Protein AF-A0AAD3N3S0-F1 (afdb_monomer)

Organism: Lates japonicus (NCBI:txid270547)

Nearest PDB structures (foldseek):
  5flf-assembly2_B  TM=9.689E-01  e=1.501E-26  Homo sapiens
  3kxx-assembly1_A  TM=9.520E-01  e=1.501E-26  Homo sapiens
  4k33-assembly1_A  TM=9.595E-01  e=2.962E-25  Homo sapiens
  6nja-assembly1_A  TM=9.883E-01  e=1.831E-21  Homo sapiens
  2x2l-assembly1_A-2  TM=9.883E-01  e=2.676E-21  Homo sapiens

Foldseek 3Di:
DD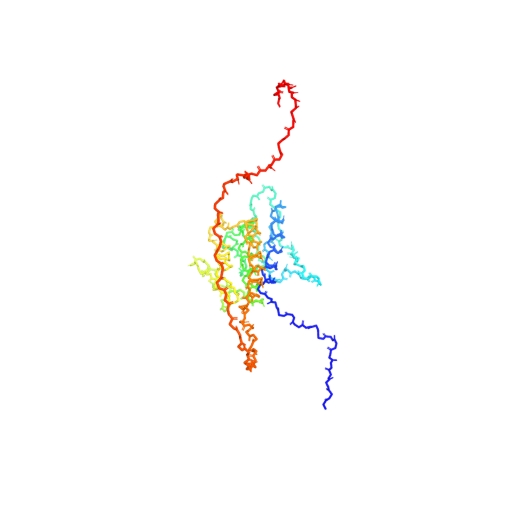DPPDPPPPDPPDDDPLLLLVLLLLVLVVLLVCVVQQKFQQDDAPVQWDQDPVRHTDGHDSVVMDHQPPHQWDADDDDDDHPLLLFALCCVPVVITHSLRVLLSSLVRSVCSLQVNDDHPPPDDSVCVNVCVVVVDDDDDRPNDDPLSNVLSVLSRDNDSVSRDGSVVVSVSSVVVSVVVVVVVVVVPPDPPDPPDDDDDDDDDDDDDDDDDDDDDDDDDDDDDDDDDDDDDDDDDDDDDD

Sequence (242 aa):
MEYCYNPDQVPVENMSIKDLVSCAYQVARGMEYLASKKCIHRDLAARNVLVTEDNVMKIADFGLARDIHHIDYYKKTTNGRLPVKWMAPEALFDRIYTHQSDVWSFGVLLWEIFTLGGSPYPGVPVEELFKLLKEGHRMDKPSTCTHELYMMMRDCWHAVPSQRPTFKQLVEDLDRCLAMTSNQEYLELSVPLDQYSPNYPDTRSSTCSSGEDSVFSHDAGAEEPCLPKFPPHSNGAAIKKR

Secondary structure (DSSP, 8-state):
------TT--------HHHHHHHHHHHHHHHHHHHHTTEE-S--SGGGEEE-TT--EEE--GGG-EE-TTSSSEE--S-----GGG--HHHHHS-EE-HHHHHHHHHHHHHHHHTTSPPSSTT--HHHHHHHHHTT--PPPPTT--HHHHHHHHHHT-SSGGGSPPHHHHHHHHHHHHHHHHHHHHHTT----------PPP----------------------------------------

Solvent-accessible surface area (backbone atoms only — not comparable to full-atom values): 15525 Å² total; per-residue (Å²): 134,83,81,79,81,63,90,82,64,71,75,83,75,78,80,48,70,65,52,49,49,48,50,50,33,45,46,29,48,53,50,30,51,35,47,75,68,36,38,33,50,81,59,57,39,66,94,30,46,45,71,47,97,86,72,46,63,39,85,47,71,64,88,66,38,44,80,36,89,89,41,92,55,47,75,68,88,74,87,70,92,72,68,66,91,37,53,25,68,56,40,70,77,71,28,42,40,35,64,48,34,42,34,21,7,46,23,46,29,48,52,21,56,47,48,76,69,45,70,77,63,73,96,59,53,77,83,53,46,62,57,40,51,74,75,64,57,74,82,77,78,43,88,79,45,53,70,68,63,44,49,53,31,51,37,24,58,39,88,55,52,88,71,23,61,51,45,62,55,49,30,58,51,38,52,52,52,53,56,51,56,59,49,52,66,63,56,72,68,69,64,79,80,71,80,84,71,83,83,75,83,88,80,84,88,85,88,84,87,87,80,90,84,88,81,89,80,90,83,87,79,91,86,86,81,90,79,91,78,84,86,87,87,85,87,85,80,89,87,81,90,130

Structure (mmCIF, N/CA/C/O backbone):
data_AF-A0AAD3N3S0-F1
#
_entry.id   AF-A0AAD3N3S0-F1
#
loop_
_atom_site.group_PDB
_atom_site.id
_atom_site.type_symbol
_atom_site.label_atom_id
_atom_site.label_alt_id
_atom_site.label_comp_id
_atom_site.label_asym_id
_atom_site.label_entity_id
_atom_site.label_seq_id
_atom_site.pdbx_PDB_ins_code
_atom_site.Cartn_x
_atom_site.Cartn_y
_atom_site.Cartn_z
_atom_site.occupancy
_atom_site.B_iso_or_equiv
_atom_site.auth_seq_id
_atom_site.auth_comp_id
_atom_site.auth_asym_id
_atom_site.auth_atom_id
_atom_site.pdbx_PDB_model_num
ATOM 1 N N . MET A 1 1 ? -47.056 18.528 7.680 1.00 46.12 1 MET A N 1
ATOM 2 C CA . MET A 1 1 ? -45.797 18.002 7.116 1.00 46.12 1 MET A CA 1
ATOM 3 C C . MET A 1 1 ? -45.541 16.686 7.811 1.00 46.12 1 MET A C 1
ATOM 5 O O . MET A 1 1 ? -45.212 16.692 8.988 1.00 46.12 1 MET A O 1
ATOM 9 N N . GLU A 1 2 ? -45.843 15.582 7.134 1.00 39.84 2 GLU A N 1
ATOM 10 C CA . GLU A 1 2 ? -45.596 14.233 7.642 1.00 39.84 2 GLU A CA 1
ATOM 11 C C . GLU A 1 2 ? -44.099 13.933 7.552 1.00 39.84 2 GLU A C 1
ATOM 13 O O . GLU A 1 2 ? -43.491 14.070 6.490 1.00 39.84 2 GLU A O 1
ATOM 18 N N . TYR A 1 3 ? -43.501 13.548 8.678 1.00 44.16 3 TYR A N 1
ATOM 19 C CA . TYR A 1 3 ? -42.151 13.005 8.716 1.00 44.16 3 TYR A CA 1
ATOM 20 C C . TYR A 1 3 ? -42.201 11.584 8.149 1.00 44.16 3 TYR A C 1
ATOM 22 O O . TYR A 1 3 ? -42.622 10.654 8.832 1.00 44.16 3 TYR A O 1
ATOM 30 N N . CYS A 1 4 ? -41.800 11.407 6.891 1.00 48.78 4 CYS A N 1
ATOM 31 C CA . CYS A 1 4 ? -41.560 10.077 6.342 1.00 48.78 4 CYS A CA 1
ATOM 32 C C . CYS A 1 4 ? -40.272 9.526 6.969 1.00 48.78 4 CYS A C 1
ATOM 34 O O . CYS A 1 4 ? -39.172 9.859 6.534 1.00 48.78 4 CYS A O 1
ATOM 36 N N . TYR A 1 5 ? -40.413 8.719 8.022 1.00 54.25 5 TYR A N 1
ATOM 37 C CA . TYR A 1 5 ? -39.341 7.860 8.512 1.00 54.25 5 TYR A CA 1
ATOM 38 C C . TYR A 1 5 ? -39.097 6.783 7.455 1.00 54.25 5 TYR A C 1
ATOM 40 O O . TYR A 1 5 ? -39.985 5.979 7.176 1.00 54.25 5 TYR A O 1
ATOM 48 N N . ASN A 1 6 ? -37.930 6.829 6.819 1.00 56.81 6 ASN A N 1
ATOM 49 C CA . ASN A 1 6 ? -37.535 5.892 5.778 1.00 56.81 6 ASN A CA 1
ATOM 50 C C . ASN A 1 6 ? -36.752 4.749 6.457 1.00 56.81 6 ASN A C 1
ATOM 52 O O . ASN A 1 6 ? -35.618 4.986 6.874 1.00 56.81 6 ASN A O 1
ATOM 56 N N . PRO A 1 7 ? -37.327 3.543 6.628 1.00 55.28 7 PRO A N 1
ATOM 57 C CA . PRO A 1 7 ? -36.693 2.451 7.378 1.00 55.28 7 PRO A CA 1
ATOM 58 C C . PRO A 1 7 ? -35.463 1.849 6.675 1.00 55.28 7 PRO A C 1
ATOM 60 O O . PRO A 1 7 ? -34.722 1.099 7.301 1.00 55.28 7 PRO A O 1
ATOM 63 N N . ASP A 1 8 ? -35.221 2.212 5.411 1.00 55.62 8 ASP A N 1
ATOM 64 C CA . ASP A 1 8 ? -34.091 1.736 4.601 1.00 55.62 8 ASP A CA 1
ATOM 65 C C . ASP A 1 8 ? -32.864 2.666 4.637 1.00 55.62 8 ASP A C 1
ATOM 67 O O . ASP A 1 8 ? -31.859 2.406 3.972 1.00 55.62 8 ASP A O 1
ATOM 71 N N . GLN A 1 9 ? -32.909 3.770 5.393 1.00 45.94 9 GLN A N 1
ATOM 72 C CA . GLN A 1 9 ? -31.705 4.559 5.646 1.00 45.94 9 GLN A CA 1
ATOM 73 C C . GLN A 1 9 ? -30.887 3.879 6.739 1.00 45.94 9 GLN A C 1
ATOM 75 O O . GLN A 1 9 ? -31.021 4.193 7.921 1.00 45.94 9 GLN A O 1
ATOM 80 N N . VAL A 1 10 ? -30.014 2.956 6.325 1.00 56.41 10 VAL A N 1
ATOM 81 C CA . VAL A 1 10 ? -28.866 2.558 7.146 1.00 56.41 10 VAL A CA 1
ATOM 82 C C . VAL A 1 10 ? -28.170 3.859 7.558 1.00 56.41 10 VAL A C 1
ATOM 84 O O . VAL A 1 10 ? -27.840 4.657 6.669 1.00 56.41 10 VAL A O 1
ATOM 87 N N . PRO A 1 11 ? -28.015 4.145 8.863 1.00 51.00 11 PRO A N 1
ATOM 88 C CA . PRO A 1 11 ? -27.292 5.325 9.301 1.00 51.00 11 PRO A CA 1
ATOM 89 C C . PRO A 1 11 ? -25.942 5.330 8.594 1.00 51.00 11 PRO A C 1
ATOM 91 O O . PRO A 1 11 ? -25.250 4.314 8.586 1.00 51.00 11 PRO A O 1
ATOM 94 N N . VAL A 1 12 ? -25.581 6.444 7.958 1.00 55.12 12 VAL A N 1
ATOM 95 C CA . VAL A 1 12 ? -24.219 6.608 7.451 1.00 55.12 12 VAL A CA 1
ATOM 96 C C . VAL A 1 12 ? -23.331 6.653 8.689 1.00 55.12 12 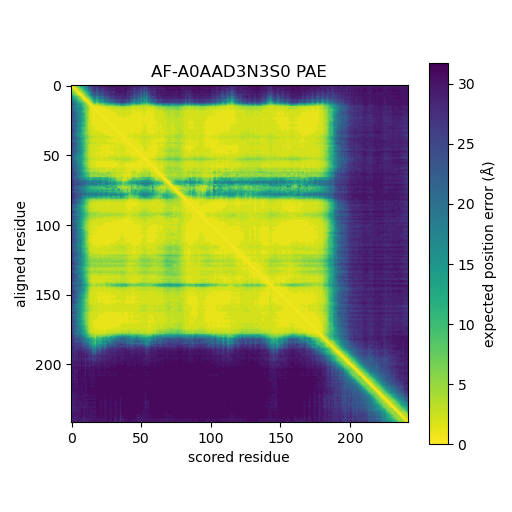VAL A C 1
ATOM 98 O O . VAL A 1 12 ? -23.228 7.687 9.347 1.00 55.12 12 VAL A O 1
ATOM 101 N N . GLU A 1 13 ? -22.790 5.500 9.073 1.00 63.66 13 GLU A N 1
ATOM 102 C CA . GLU A 1 13 ? -21.856 5.397 10.181 1.00 63.66 13 GLU A CA 1
ATOM 103 C C . GLU A 1 13 ? -20.616 6.205 9.805 1.00 63.66 13 GLU A C 1
ATOM 105 O O . GLU A 1 13 ? -19.907 5.910 8.840 1.00 63.66 13 GLU A O 1
ATOM 110 N N . ASN A 1 14 ? -20.384 7.292 10.537 1.00 81.88 14 ASN A N 1
ATOM 111 C CA . ASN A 1 14 ? -19.166 8.066 10.381 1.00 81.88 14 ASN A CA 1
ATOM 112 C C . ASN A 1 14 ? -17.998 7.206 10.874 1.00 81.88 14 ASN A C 1
ATOM 114 O O . ASN A 1 14 ? -17.919 6.915 12.066 1.00 81.88 14 ASN A O 1
ATOM 118 N N . MET A 1 15 ? -17.088 6.823 9.974 1.00 86.75 15 MET A N 1
ATOM 119 C CA . MET A 1 15 ? -15.895 6.065 10.356 1.00 86.75 15 MET A CA 1
ATOM 120 C C . MET A 1 15 ? -14.980 6.901 11.252 1.00 86.75 15 MET A C 1
ATOM 122 O O . MET A 1 15 ? -14.533 7.988 10.873 1.00 86.75 15 MET A O 1
ATOM 126 N N . SER A 1 16 ? -14.665 6.368 12.429 1.00 92.44 16 SER A N 1
ATOM 127 C CA . SER A 1 16 ? -13.665 6.944 13.321 1.00 92.44 16 SER A CA 1
ATOM 128 C C . SER A 1 16 ? -12.247 6.639 12.823 1.00 92.44 16 SER A C 1
ATOM 130 O O . SER A 1 16 ? -12.019 5.727 12.027 1.00 92.44 16 SER A O 1
ATOM 132 N N . ILE A 1 17 ? -11.244 7.360 13.336 1.00 91.62 17 ILE A N 1
ATOM 133 C CA . ILE A 1 17 ? -9.833 7.036 13.055 1.00 91.62 17 ILE A CA 1
ATOM 134 C C . ILE A 1 17 ? -9.508 5.597 13.488 1.00 91.62 17 ILE A C 1
ATOM 136 O O . ILE A 1 17 ? -8.774 4.903 12.789 1.00 91.62 17 ILE A O 1
ATOM 140 N N . LYS A 1 18 ? -10.086 5.130 14.601 1.00 93.31 18 LYS A N 1
ATOM 141 C CA . LYS A 1 18 ? -9.922 3.760 15.105 1.00 93.31 18 LYS A CA 1
ATOM 142 C C . LYS A 1 18 ? -10.402 2.727 14.083 1.00 93.31 18 LYS A C 1
ATOM 144 O O . LYS A 1 18 ? -9.701 1.745 13.846 1.00 93.31 18 LYS A O 1
ATOM 149 N N . ASP A 1 19 ? -11.533 2.986 13.427 1.00 95.00 19 ASP A N 1
ATOM 150 C CA . ASP A 1 19 ? -12.078 2.107 12.386 1.00 95.00 19 ASP A CA 1
ATOM 151 C C . ASP A 1 19 ? -11.157 2.065 11.165 1.00 95.00 19 ASP A C 1
ATOM 153 O O . ASP A 1 19 ? -10.857 0.987 10.656 1.00 95.00 19 ASP A O 1
ATOM 157 N N . LEU A 1 20 ? -10.613 3.214 10.748 1.00 96.19 20 LEU A N 1
ATOM 158 C CA . LEU A 1 20 ? -9.653 3.291 9.640 1.00 96.19 20 LEU A CA 1
ATOM 159 C C . LEU A 1 20 ? -8.363 2.511 9.931 1.00 96.19 20 LEU A C 1
ATOM 161 O O . LEU A 1 20 ? -7.889 1.754 9.078 1.00 96.19 20 LEU A O 1
ATOM 165 N N . VAL A 1 21 ? -7.806 2.650 11.140 1.00 96.94 21 VAL A N 1
ATOM 166 C CA . VAL A 1 21 ? -6.630 1.870 11.563 1.00 96.94 21 VAL A CA 1
ATOM 167 C C . VAL A 1 21 ? -6.981 0.380 11.640 1.00 96.94 21 VAL A C 1
ATOM 169 O O . VAL A 1 21 ? -6.184 -0.450 11.206 1.00 96.94 21 VAL A O 1
ATOM 172 N N . SER A 1 22 ? -8.181 0.022 12.111 1.00 97.56 22 SER A N 1
ATOM 173 C CA . SER A 1 22 ? -8.651 -1.370 12.156 1.00 97.56 22 SER A CA 1
ATOM 174 C C . SER A 1 22 ? -8.753 -1.973 10.753 1.00 97.56 22 SER A C 1
ATOM 176 O O . SER A 1 22 ? -8.261 -3.080 10.521 1.00 97.56 22 SER A O 1
ATOM 178 N N . CYS A 1 23 ? -9.297 -1.228 9.786 1.00 98.25 23 CYS A N 1
ATOM 179 C CA . CYS A 1 23 ? -9.340 -1.639 8.382 1.00 98.25 23 CYS A CA 1
ATOM 180 C C . CYS A 1 23 ? -7.928 -1.926 7.850 1.00 98.25 23 CYS A C 1
ATOM 182 O O . CYS A 1 23 ? -7.663 -3.000 7.303 1.00 98.25 23 CYS A O 1
ATOM 184 N N . ALA A 1 24 ? -7.001 -0.985 8.058 1.00 98.38 24 ALA A N 1
ATOM 185 C CA . ALA A 1 24 ? -5.608 -1.118 7.645 1.00 98.38 24 ALA A CA 1
ATOM 186 C C . ALA A 1 24 ? -4.924 -2.339 8.282 1.00 98.38 24 ALA A C 1
ATOM 188 O O . ALA A 1 24 ? -4.267 -3.112 7.584 1.00 98.38 24 ALA A O 1
ATOM 189 N N . TYR A 1 25 ? -5.115 -2.542 9.588 1.00 98.69 25 TYR A N 1
ATOM 190 C CA . TYR A 1 25 ? -4.569 -3.673 10.339 1.00 98.69 25 TYR A CA 1
ATOM 191 C C . TYR A 1 25 ? -5.069 -5.019 9.803 1.00 98.69 25 TYR A C 1
ATOM 193 O O . TYR A 1 25 ? -4.274 -5.931 9.561 1.00 98.69 25 TYR A O 1
ATOM 201 N N . GLN A 1 26 ? -6.376 -5.145 9.557 1.00 98.81 26 GLN A N 1
ATOM 202 C CA . GLN A 1 26 ? -6.960 -6.371 9.010 1.00 98.81 26 GLN A CA 1
ATOM 203 C C . GLN A 1 26 ? -6.381 -6.707 7.628 1.00 98.81 26 GLN A C 1
ATOM 205 O O . GLN A 1 26 ? -6.012 -7.858 7.375 1.00 98.81 26 GLN A O 1
ATOM 210 N N . VAL A 1 27 ? -6.234 -5.707 6.750 1.00 98.88 27 VAL A N 1
ATOM 211 C CA . VAL A 1 27 ? -5.611 -5.914 5.434 1.00 98.88 27 VAL A CA 1
ATOM 212 C C . VAL A 1 27 ? -4.125 -6.258 5.569 1.00 98.88 27 VAL A C 1
ATOM 214 O O . VAL A 1 27 ? -3.658 -7.172 4.888 1.00 98.88 27 VAL A O 1
ATOM 217 N N . ALA A 1 28 ? -3.387 -5.606 6.473 1.00 98.88 28 ALA A N 1
ATOM 218 C CA . ALA A 1 28 ? -1.981 -5.922 6.730 1.00 98.88 28 ALA A CA 1
ATOM 219 C C . ALA A 1 28 ? -1.798 -7.387 7.151 1.00 98.88 28 ALA A C 1
ATOM 221 O O . ALA A 1 28 ? -0.933 -8.073 6.606 1.00 98.88 28 ALA A O 1
ATOM 222 N N . ARG A 1 29 ? -2.664 -7.904 8.034 1.00 98.88 29 ARG A N 1
ATOM 223 C CA . ARG A 1 29 ? -2.664 -9.322 8.434 1.00 98.88 29 ARG A CA 1
ATOM 224 C C . ARG A 1 29 ? -2.957 -10.261 7.270 1.00 98.88 29 ARG A C 1
ATOM 226 O O . ARG A 1 29 ? -2.314 -11.301 7.132 1.00 98.88 29 ARG A O 1
ATOM 233 N N . GLY A 1 30 ? -3.912 -9.900 6.415 1.00 98.81 30 GLY A N 1
ATOM 234 C CA . GLY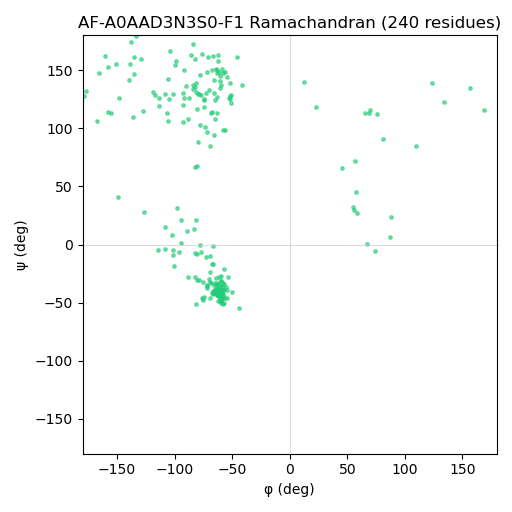 A 1 30 ? -4.195 -10.660 5.199 1.00 98.81 30 GLY A CA 1
ATOM 235 C C . GLY A 1 30 ? -2.985 -10.712 4.259 1.00 98.81 30 GLY A C 1
ATOM 236 O O . GLY A 1 30 ? -2.633 -11.780 3.759 1.00 98.81 30 GLY A O 1
ATOM 237 N N . MET A 1 31 ? -2.295 -9.587 4.070 1.00 98.81 31 MET A N 1
ATOM 238 C CA . MET A 1 31 ? -1.101 -9.513 3.227 1.00 98.81 31 MET A CA 1
ATOM 239 C C . MET A 1 31 ? 0.123 -10.202 3.845 1.00 98.81 31 MET A C 1
ATOM 241 O O . MET A 1 31 ? 0.889 -10.835 3.118 1.00 98.81 31 MET A O 1
ATOM 245 N N . GLU A 1 32 ? 0.290 -10.160 5.171 1.00 98.81 32 GLU A N 1
ATOM 246 C CA . GLU A 1 32 ? 1.287 -10.962 5.891 1.00 98.81 32 GLU A CA 1
ATOM 247 C C . GLU A 1 32 ? 1.064 -12.455 5.627 1.00 98.81 32 GLU A C 1
ATOM 249 O O . GLU A 1 32 ? 2.001 -13.183 5.278 1.00 98.81 32 GLU A O 1
ATOM 254 N N . TYR A 1 33 ? -0.190 -12.905 5.716 1.00 98.69 33 TYR A N 1
ATOM 255 C CA . TYR A 1 33 ? -0.548 -14.280 5.397 1.00 98.69 33 TYR A CA 1
ATOM 256 C C . TYR A 1 33 ? -0.211 -14.628 3.942 1.00 98.69 33 TYR A C 1
ATOM 258 O O . TYR A 1 33 ? 0.456 -15.638 3.706 1.00 98.69 33 TYR A O 1
ATOM 266 N N . LEU A 1 34 ? -0.593 -13.795 2.968 1.00 98.06 34 LEU A N 1
ATOM 267 C CA . LEU A 1 34 ? -0.262 -14.027 1.555 1.00 98.06 34 LEU A CA 1
ATOM 268 C C . LEU A 1 34 ? 1.253 -14.095 1.317 1.00 98.06 34 LEU A C 1
ATOM 270 O O . LEU A 1 34 ? 1.726 -15.002 0.628 1.00 98.06 34 LEU A O 1
ATOM 274 N N . ALA A 1 35 ? 2.026 -13.211 1.952 1.00 97.25 35 ALA A N 1
ATOM 275 C CA . ALA A 1 35 ? 3.483 -13.239 1.883 1.00 97.25 35 ALA A CA 1
ATOM 276 C C . ALA A 1 35 ? 4.061 -14.538 2.478 1.00 97.25 35 ALA A C 1
ATOM 278 O O . ALA A 1 35 ? 4.949 -15.155 1.884 1.00 97.25 35 ALA A O 1
ATOM 279 N N . SER A 1 36 ? 3.509 -15.026 3.597 1.00 97.06 36 SER A N 1
ATOM 280 C CA . SER A 1 36 ? 3.893 -16.321 4.187 1.00 97.06 36 SER A CA 1
ATOM 281 C C . SER A 1 36 ? 3.617 -17.509 3.252 1.00 97.06 36 SER A C 1
ATOM 283 O O . SER A 1 36 ? 4.325 -18.516 3.290 1.00 97.06 36 SER A O 1
ATOM 285 N N . LYS A 1 37 ? 2.620 -17.371 2.368 1.00 96.94 37 LYS A N 1
ATOM 286 C CA . LYS A 1 37 ? 2.267 -18.333 1.317 1.00 96.94 37 LYS A CA 1
ATOM 287 C C . LYS A 1 37 ? 3.002 -18.095 0.000 1.00 96.94 37 LYS A C 1
ATOM 289 O O . LYS A 1 37 ? 2.630 -18.699 -0.996 1.00 96.94 37 LYS A O 1
ATOM 294 N N . LYS A 1 38 ? 4.029 -17.235 -0.016 1.00 94.62 38 LYS A N 1
ATOM 295 C CA . LYS A 1 38 ? 4.810 -16.901 -1.221 1.00 94.62 38 LYS A CA 1
ATOM 296 C C . LYS A 1 38 ? 3.929 -16.409 -2.378 1.00 94.62 38 LYS A C 1
ATOM 298 O O . LYS A 1 38 ? 4.258 -16.597 -3.544 1.00 94.62 38 LYS A O 1
ATOM 303 N N . CYS A 1 39 ? 2.827 -15.737 -2.043 1.00 96.06 39 CYS A N 1
ATOM 304 C CA . CYS A 1 39 ? 1.909 -15.128 -2.994 1.00 96.06 39 CYS A CA 1
ATOM 305 C C . CYS A 1 39 ? 2.156 -13.615 -3.069 1.00 96.06 39 CYS A C 1
ATOM 307 O O . CYS A 1 39 ? 2.181 -12.932 -2.045 1.00 96.06 39 CYS A O 1
ATOM 309 N N . ILE A 1 40 ? 2.318 -13.092 -4.285 1.00 96.81 40 ILE A N 1
ATOM 310 C CA . ILE A 1 40 ? 2.359 -11.654 -4.582 1.00 96.81 40 ILE A CA 1
ATOM 311 C C . ILE A 1 40 ? 1.027 -11.268 -5.224 1.00 96.81 40 ILE A C 1
ATOM 313 O O . ILE A 1 40 ? 0.655 -11.851 -6.244 1.00 96.81 40 ILE A O 1
ATOM 317 N N . HIS A 1 41 ? 0.324 -10.284 -4.670 1.00 97.50 41 HIS A N 1
ATOM 318 C CA . HIS A 1 41 ? -1.002 -9.865 -5.128 1.00 97.50 41 HIS A CA 1
ATOM 319 C C . HIS A 1 41 ? -0.952 -9.026 -6.409 1.00 97.50 41 HIS A C 1
ATOM 321 O O . HIS A 1 41 ? -1.713 -9.282 -7.343 1.00 97.50 41 HIS A O 1
ATOM 327 N N . ARG A 1 42 ? -0.047 -8.038 -6.477 1.00 96.06 42 ARG A N 1
ATOM 328 C CA . ARG A 1 42 ? 0.208 -7.156 -7.639 1.00 96.06 42 ARG A CA 1
ATOM 329 C C . ARG A 1 42 ? -0.914 -6.180 -8.020 1.00 96.06 42 ARG A C 1
ATOM 331 O O . ARG A 1 42 ? -0.745 -5.436 -8.986 1.00 96.06 42 ARG A O 1
ATOM 338 N N . ASP A 1 43 ? -2.024 -6.181 -7.291 1.00 96.44 43 ASP A N 1
ATOM 339 C CA . ASP A 1 43 ? -3.177 -5.294 -7.516 1.00 96.44 43 ASP A CA 1
ATOM 340 C C . ASP A 1 43 ? -3.902 -4.980 -6.201 1.00 96.44 43 ASP A C 1
ATOM 342 O O . ASP A 1 43 ? -5.127 -5.003 -6.114 1.00 96.44 43 ASP A O 1
ATOM 346 N N . LEU A 1 44 ? -3.130 -4.747 -5.140 1.00 98.50 44 LEU A N 1
ATOM 347 C CA . LEU A 1 44 ? -3.687 -4.343 -3.858 1.00 98.50 44 LEU A CA 1
ATOM 348 C C . LEU A 1 44 ? -4.120 -2.871 -3.933 1.00 98.50 44 LEU A C 1
ATOM 350 O O . LEU A 1 44 ? -3.293 -1.989 -4.169 1.00 98.50 44 LEU A O 1
ATOM 354 N N . ALA A 1 45 ? -5.414 -2.629 -3.752 1.00 98.44 45 ALA A N 1
ATOM 355 C CA . ALA A 1 45 ? -6.057 -1.318 -3.814 1.00 98.44 45 ALA A CA 1
ATOM 356 C C . ALA A 1 45 ? -7.410 -1.373 -3.096 1.00 98.44 45 ALA A C 1
ATOM 358 O O . ALA A 1 45 ? -7.966 -2.463 -2.942 1.00 98.44 45 ALA A O 1
ATOM 359 N N . ALA A 1 46 ? -7.983 -0.223 -2.729 1.00 98.44 46 ALA A N 1
ATOM 360 C CA . ALA A 1 46 ? -9.255 -0.185 -1.997 1.00 98.44 46 ALA A CA 1
ATOM 361 C C . ALA A 1 46 ? -10.395 -0.900 -2.748 1.00 98.44 46 ALA A C 1
ATOM 363 O O . ALA A 1 46 ? -11.139 -1.670 -2.154 1.00 98.44 46 ALA A O 1
ATOM 364 N N . ARG A 1 47 ? -10.462 -0.749 -4.080 1.00 98.12 47 ARG A N 1
ATOM 365 C CA . ARG A 1 47 ? -11.430 -1.456 -4.952 1.00 98.12 47 ARG A CA 1
ATOM 366 C C . ARG A 1 47 ? -11.374 -2.992 -4.868 1.00 98.12 47 ARG A C 1
ATOM 368 O O . ARG A 1 47 ? -12.338 -3.644 -5.252 1.00 98.12 47 ARG A O 1
ATOM 375 N N . ASN A 1 48 ? -10.251 -3.545 -4.406 1.00 98.44 48 ASN A N 1
ATOM 376 C CA . ASN A 1 48 ? -9.987 -4.982 -4.312 1.00 98.44 48 ASN A CA 1
ATOM 377 C C . ASN A 1 48 ? -9.992 -5.465 -2.848 1.00 98.44 48 ASN A C 1
ATOM 379 O O . ASN A 1 48 ? -9.540 -6.571 -2.553 1.00 98.44 48 ASN A O 1
ATOM 383 N N . VAL A 1 49 ? -10.510 -4.652 -1.923 1.00 98.56 49 VAL A N 1
ATOM 384 C CA . VAL A 1 49 ? -10.802 -5.048 -0.543 1.00 98.56 49 VAL A CA 1
ATOM 385 C C . VAL A 1 49 ? -12.314 -5.004 -0.351 1.00 98.56 49 VAL A C 1
ATOM 387 O O . VAL A 1 49 ? -12.948 -3.967 -0.517 1.00 98.56 49 VAL A O 1
ATOM 390 N N . LEU A 1 50 ? -12.898 -6.151 -0.020 1.00 98.44 50 LEU A N 1
ATOM 391 C CA . LEU A 1 50 ? -14.319 -6.289 0.276 1.00 98.44 50 LEU A CA 1
ATOM 392 C C . LEU A 1 50 ? -14.561 -6.126 1.776 1.00 98.44 50 LEU A C 1
ATOM 394 O O . LEU A 1 50 ? -13.715 -6.506 2.586 1.00 98.44 50 LEU A O 1
ATOM 398 N N . VAL A 1 51 ? -15.739 -5.624 2.133 1.00 97.88 51 VAL A N 1
ATOM 399 C CA . VAL A 1 51 ? -16.190 -5.466 3.520 1.00 97.88 51 VAL A CA 1
ATOM 400 C C . VAL A 1 51 ? -17.416 -6.350 3.726 1.00 97.88 51 VAL A C 1
ATOM 402 O O . VAL A 1 51 ? -18.332 -6.335 2.903 1.00 97.88 51 VAL A O 1
ATOM 405 N N . THR A 1 52 ? -17.414 -7.177 4.770 1.00 97.44 52 THR A N 1
ATOM 406 C CA . THR A 1 52 ? -18.588 -7.985 5.146 1.00 97.44 52 THR A CA 1
ATOM 407 C C . THR A 1 52 ? -19.568 -7.194 6.009 1.00 97.44 52 THR A C 1
ATOM 409 O O . THR A 1 52 ? -19.222 -6.129 6.503 1.00 97.44 52 THR A O 1
ATOM 412 N N . GLU A 1 53 ? -20.744 -7.766 6.277 1.00 94.62 53 GLU A N 1
ATOM 413 C CA . GLU A 1 53 ? -21.725 -7.213 7.227 1.00 94.62 53 GLU A CA 1
ATOM 414 C C . GLU A 1 53 ? -21.117 -6.956 8.620 1.00 94.62 53 GLU A C 1
ATOM 416 O O . GLU A 1 53 ? -21.338 -5.902 9.199 1.00 94.62 53 GLU A O 1
ATOM 421 N N . ASP A 1 54 ? -20.240 -7.847 9.099 1.00 94.56 54 ASP A N 1
ATOM 422 C CA . ASP A 1 54 ? -19.531 -7.679 10.381 1.00 94.56 54 ASP A CA 1
ATOM 423 C C . ASP A 1 54 ? -18.282 -6.763 10.314 1.00 94.56 54 ASP A C 1
ATOM 425 O O . ASP A 1 54 ? -17.369 -6.899 11.129 1.00 94.56 54 ASP A O 1
ATOM 429 N N . ASN A 1 55 ? -18.168 -5.881 9.312 1.00 94.25 55 ASN A N 1
ATOM 430 C CA . ASN A 1 55 ? -17.015 -4.984 9.107 1.00 94.25 55 ASN A CA 1
ATOM 431 C C . ASN A 1 55 ? -15.644 -5.696 8.995 1.00 94.25 55 ASN A C 1
ATOM 433 O O . ASN A 1 55 ? -14.594 -5.135 9.330 1.00 94.25 55 ASN A O 1
ATOM 437 N N . VAL A 1 56 ? -15.628 -6.935 8.485 1.00 98.06 56 VAL A N 1
ATOM 438 C CA . VAL A 1 56 ? -14.393 -7.697 8.239 1.00 98.06 56 VAL A CA 1
ATOM 439 C C . VAL A 1 56 ? -13.841 -7.379 6.854 1.00 98.06 56 VAL A C 1
ATOM 441 O O . VAL A 1 56 ? -14.525 -7.565 5.843 1.00 98.06 56 VAL A O 1
ATOM 444 N N . MET A 1 57 ? -12.570 -6.979 6.799 1.00 98.56 57 MET A N 1
ATOM 445 C CA . MET A 1 57 ? -11.859 -6.709 5.547 1.00 98.56 57 MET A CA 1
ATOM 446 C C . MET A 1 57 ? -11.406 -8.012 4.882 1.00 98.56 57 MET A C 1
ATOM 448 O O . MET A 1 57 ? -10.747 -8.855 5.499 1.00 98.56 57 MET A O 1
ATOM 452 N N . LYS A 1 58 ? -11.714 -8.178 3.595 1.00 98.50 58 LYS A N 1
ATOM 453 C CA . LYS A 1 58 ? -11.330 -9.347 2.794 1.00 98.50 58 LYS A CA 1
ATOM 454 C C . LYS A 1 58 ? -10.625 -8.916 1.518 1.00 98.50 58 LYS A C 1
ATOM 456 O O . LYS A 1 58 ? -11.228 -8.317 0.635 1.00 98.50 58 LYS A O 1
ATOM 461 N N . ILE A 1 59 ? -9.352 -9.274 1.407 1.00 98.69 59 ILE A N 1
ATOM 462 C CA . ILE A 1 59 ? -8.572 -9.080 0.182 1.00 98.69 59 ILE A CA 1
ATOM 463 C C . ILE A 1 59 ? -9.164 -9.965 -0.922 1.00 98.69 59 ILE A C 1
ATOM 465 O O . ILE A 1 59 ? -9.396 -11.158 -0.706 1.00 98.69 59 ILE A O 1
ATOM 469 N N . ALA A 1 60 ? -9.420 -9.377 -2.086 1.00 97.38 60 ALA A N 1
ATOM 470 C CA . ALA A 1 60 ? -10.068 -10.008 -3.226 1.00 97.38 60 ALA A CA 1
ATOM 471 C C . ALA A 1 60 ? -9.314 -9.715 -4.536 1.00 97.38 60 ALA A C 1
ATOM 473 O O . ALA A 1 60 ? -8.309 -9.021 -4.554 1.00 97.38 60 ALA A O 1
ATOM 474 N N . ASP A 1 61 ? -9.822 -10.267 -5.640 1.00 93.88 61 ASP A N 1
ATOM 475 C CA . ASP A 1 61 ? -9.258 -10.142 -6.993 1.00 93.88 61 ASP A CA 1
ATOM 476 C C . ASP A 1 61 ? -7.796 -10.612 -7.142 1.00 93.88 61 ASP A C 1
ATOM 478 O O . ASP A 1 61 ? -6.847 -9.865 -7.388 1.00 93.88 61 ASP A O 1
ATOM 482 N N . PHE A 1 62 ? -7.628 -11.932 -7.078 1.00 94.38 62 PHE A N 1
ATOM 483 C CA . PHE A 1 62 ? -6.351 -12.606 -7.309 1.00 94.38 62 PHE A CA 1
ATOM 484 C C . PHE A 1 62 ? -6.044 -12.834 -8.802 1.00 94.38 62 PHE A C 1
ATOM 486 O O . PHE A 1 62 ? -5.121 -13.584 -9.127 1.00 94.38 62 PHE A O 1
ATOM 493 N N . GLY A 1 63 ? -6.768 -12.201 -9.738 1.00 89.69 63 GLY A N 1
ATOM 494 C CA . GLY A 1 63 ? -6.576 -12.416 -11.182 1.00 89.69 63 GLY A CA 1
ATOM 495 C C . GLY A 1 63 ? -5.159 -12.074 -11.670 1.00 89.69 63 GLY A C 1
ATOM 496 O O . GLY A 1 63 ? -4.637 -12.663 -12.626 1.00 89.69 63 GLY A O 1
ATOM 497 N N . LEU A 1 64 ? -4.487 -11.157 -10.969 1.00 85.25 64 LEU A N 1
ATOM 498 C CA . LEU A 1 64 ? -3.105 -10.758 -11.235 1.00 85.25 64 LEU A CA 1
ATOM 499 C C . LEU A 1 64 ? -2.078 -11.394 -10.285 1.00 85.25 64 LEU A C 1
ATOM 501 O O . LEU A 1 64 ? -0.875 -11.246 -10.537 1.00 85.25 64 LEU A O 1
ATOM 505 N N . ALA A 1 65 ? -2.514 -12.146 -9.273 1.00 90.69 65 ALA A N 1
ATOM 506 C CA . ALA A 1 65 ? -1.642 -12.705 -8.247 1.00 90.69 65 ALA A CA 1
ATOM 507 C C . ALA A 1 65 ? -0.690 -13.778 -8.801 1.00 90.69 65 ALA A C 1
ATOM 509 O O . ALA A 1 65 ? -0.992 -14.450 -9.793 1.00 90.69 65 ALA A O 1
ATOM 510 N N . ARG A 1 66 ? 0.497 -13.920 -8.205 1.00 89.81 66 ARG A N 1
ATOM 511 C CA . ARG A 1 66 ? 1.532 -14.868 -8.648 1.00 89.81 66 ARG A CA 1
ATOM 512 C C . ARG A 1 66 ? 2.216 -15.550 -7.471 1.00 89.81 66 ARG A C 1
ATOM 514 O O . ARG A 1 66 ? 2.512 -14.912 -6.467 1.00 89.81 66 ARG A O 1
ATOM 521 N N . ASP A 1 67 ? 2.495 -16.830 -7.661 1.00 87.75 67 ASP A N 1
ATOM 522 C CA . ASP A 1 67 ? 3.305 -17.665 -6.779 1.00 87.75 67 ASP A CA 1
ATOM 523 C C . ASP A 1 67 ? 4.797 -17.491 -7.111 1.00 87.75 67 ASP A C 1
ATOM 525 O O . ASP A 1 67 ? 5.175 -17.433 -8.286 1.00 87.75 67 ASP A O 1
ATOM 529 N N . ILE A 1 68 ? 5.628 -17.382 -6.074 1.00 85.88 68 ILE A N 1
ATOM 530 C CA . ILE A 1 68 ? 7.082 -17.222 -6.158 1.00 85.88 68 ILE A CA 1
ATOM 531 C C . ILE A 1 68 ? 7.872 -18.262 -5.335 1.00 85.88 68 ILE A C 1
ATOM 533 O O . ILE A 1 68 ? 8.999 -18.009 -4.922 1.00 85.88 68 ILE A O 1
ATOM 537 N N . HIS A 1 69 ? 7.331 -19.464 -5.106 1.00 78.75 69 HIS A N 1
ATOM 538 C CA . HIS A 1 69 ? 7.977 -20.514 -4.296 1.00 78.75 69 HIS A CA 1
ATOM 539 C C . HIS A 1 69 ? 9.413 -20.896 -4.709 1.00 78.75 69 HIS A C 1
ATOM 541 O O . HIS A 1 69 ? 10.185 -21.336 -3.858 1.00 78.75 69 HIS A O 1
ATOM 547 N N . HIS A 1 70 ? 9.779 -20.746 -5.986 1.00 72.25 70 HIS A N 1
ATOM 548 C CA . HIS A 1 70 ? 11.076 -21.190 -6.520 1.00 72.25 70 HIS A CA 1
ATOM 549 C C . HIS A 1 70 ? 11.997 -20.055 -6.989 1.00 72.25 70 HIS A C 1
ATOM 551 O O . HIS A 1 70 ? 13.124 -20.321 -7.403 1.00 72.25 70 HIS A O 1
ATOM 557 N N . ILE A 1 71 ? 11.523 -18.806 -6.976 1.00 76.06 71 ILE A N 1
ATOM 558 C CA . ILE A 1 71 ? 12.252 -17.630 -7.470 1.00 76.06 71 ILE A CA 1
ATOM 559 C C . ILE A 1 71 ? 11.817 -16.445 -6.616 1.00 76.06 71 ILE A C 1
ATOM 561 O O . ILE A 1 71 ? 10.633 -16.167 -6.577 1.00 76.06 71 ILE A O 1
ATOM 565 N N . ASP A 1 72 ? 12.730 -15.696 -6.000 1.00 78.25 72 ASP A N 1
ATOM 566 C CA . ASP A 1 72 ? 12.378 -14.627 -5.042 1.00 78.25 72 ASP A CA 1
ATOM 567 C C . ASP A 1 72 ? 11.638 -13.409 -5.647 1.00 78.25 72 ASP A C 1
ATOM 569 O O . ASP A 1 72 ? 11.285 -12.464 -4.937 1.00 78.25 72 ASP A O 1
ATOM 573 N N . TYR A 1 73 ? 11.405 -13.401 -6.962 1.00 79.56 73 TYR A N 1
ATOM 574 C CA . TYR A 1 73 ? 10.707 -12.336 -7.674 1.00 79.56 73 TYR A CA 1
ATOM 575 C C . TYR A 1 73 ? 9.970 -12.859 -8.913 1.00 79.56 73 TYR A C 1
ATOM 577 O O . TYR A 1 73 ? 10.358 -13.851 -9.531 1.00 79.56 73 TYR A O 1
ATOM 585 N N . TYR A 1 74 ? 8.936 -12.130 -9.332 1.00 83.38 74 TYR A N 1
ATOM 586 C CA . TYR A 1 74 ? 8.236 -12.358 -10.595 1.00 83.38 74 TYR A CA 1
ATOM 587 C C . TYR A 1 74 ? 8.564 -11.250 -11.602 1.00 83.38 74 TYR A C 1
ATOM 589 O O . TYR A 1 74 ? 8.407 -10.066 -11.301 1.00 83.38 74 TYR A O 1
ATOM 597 N N . LYS A 1 75 ? 8.967 -11.622 -12.825 1.00 83.12 75 LYS A N 1
ATOM 598 C CA . LYS A 1 75 ? 9.210 -10.679 -13.930 1.00 83.12 75 LYS A CA 1
ATOM 599 C C . LYS A 1 75 ? 8.104 -10.767 -14.977 1.00 83.12 75 LYS A C 1
ATOM 601 O O . LYS A 1 75 ? 7.972 -11.775 -15.670 1.00 83.12 75 LYS A O 1
ATOM 606 N N . LYS A 1 76 ? 7.309 -9.703 -15.130 1.00 81.19 76 LYS A N 1
ATOM 607 C CA . LYS A 1 76 ? 6.206 -9.677 -16.111 1.00 81.19 76 LYS A CA 1
ATOM 608 C C . LYS A 1 76 ? 6.739 -9.446 -17.531 1.00 81.19 76 LYS A C 1
ATOM 610 O O . LYS A 1 76 ? 7.415 -8.454 -17.788 1.00 81.19 76 LYS A O 1
ATOM 615 N N . THR A 1 77 ? 6.344 -10.288 -18.483 1.00 79.62 77 THR A N 1
ATOM 616 C CA . THR A 1 77 ? 6.731 -10.167 -19.904 1.00 79.62 77 THR A CA 1
ATOM 617 C C . THR A 1 77 ? 5.648 -9.542 -20.796 1.00 79.62 77 THR A C 1
ATOM 619 O O . THR A 1 77 ? 5.963 -9.020 -21.860 1.00 79.62 77 THR A O 1
ATOM 622 N N . THR A 1 78 ? 4.381 -9.516 -20.366 1.00 77.94 78 THR A N 1
ATOM 623 C CA . THR A 1 78 ? 3.232 -9.061 -21.177 1.00 77.94 78 THR A CA 1
ATOM 624 C C . THR A 1 78 ? 2.788 -7.618 -20.884 1.00 77.94 78 THR A C 1
ATOM 626 O O . THR A 1 78 ? 2.945 -7.109 -19.772 1.00 77.94 78 THR A O 1
ATOM 629 N N . ASN A 1 79 ? 2.162 -6.955 -21.866 1.00 70.38 79 ASN A N 1
ATOM 630 C CA . ASN A 1 79 ? 1.730 -5.545 -21.796 1.00 70.38 79 ASN A CA 1
ATOM 631 C C . ASN A 1 79 ? 0.236 -5.352 -21.439 1.00 70.38 79 ASN A C 1
ATOM 633 O O . ASN A 1 79 ? -0.384 -4.392 -21.878 1.00 70.38 79 ASN A O 1
ATOM 637 N N . GLY A 1 80 ? -0.367 -6.252 -20.650 1.00 74.25 80 GLY A N 1
ATOM 638 C CA . GLY A 1 80 ? -1.763 -6.084 -20.198 1.00 74.25 80 GLY A CA 1
ATOM 639 C C . GLY A 1 80 ? -1.974 -4.833 -19.332 1.00 74.25 80 GLY A C 1
ATOM 640 O O . GLY A 1 80 ? -0.994 -4.312 -18.796 1.00 74.25 80 GLY A O 1
ATOM 641 N N . ARG A 1 81 ? -3.236 -4.399 -19.168 1.00 78.25 81 ARG A N 1
ATOM 642 C CA . ARG A 1 81 ? -3.628 -3.275 -18.293 1.00 78.25 81 ARG A CA 1
ATOM 643 C C . ARG A 1 81 ? -3.059 -3.464 -16.881 1.00 78.25 81 ARG A C 1
ATOM 645 O O . ARG A 1 81 ? -3.023 -4.583 -16.374 1.00 78.25 81 ARG A O 1
ATOM 652 N N . LEU A 1 82 ? -2.569 -2.377 -16.290 1.00 85.06 82 LEU A N 1
ATOM 653 C CA . LEU A 1 82 ? -1.897 -2.373 -14.993 1.00 85.06 82 LEU A CA 1
ATOM 654 C C . LEU A 1 82 ? -2.408 -1.215 -14.122 1.00 85.06 82 LEU A C 1
ATOM 656 O O . LEU A 1 82 ? -2.695 -0.143 -14.659 1.00 85.06 82 LEU A O 1
ATOM 660 N N . PRO A 1 83 ? -2.468 -1.395 -12.794 1.00 92.50 83 PRO A N 1
ATOM 661 C CA . PRO A 1 83 ? -2.902 -0.366 -11.853 1.00 92.50 83 PRO A CA 1
ATOM 662 C C . PRO A 1 83 ? -1.766 0.627 -11.555 1.00 92.50 83 PRO A C 1
ATOM 664 O O . PRO A 1 83 ? -1.241 0.669 -10.447 1.00 92.50 83 PRO A O 1
ATOM 667 N N . VAL A 1 84 ? -1.353 1.427 -12.545 1.00 94.94 84 VAL A N 1
ATOM 668 C CA . VAL A 1 84 ? -0.097 2.211 -12.504 1.00 94.94 84 VAL A CA 1
ATOM 669 C C . VAL A 1 84 ? 0.078 3.047 -11.230 1.00 94.94 84 VAL A C 1
ATOM 671 O O . VAL A 1 84 ? 1.166 3.056 -10.663 1.00 94.94 84 VAL A O 1
ATOM 674 N N . LYS A 1 85 ? -0.985 3.687 -10.727 1.00 97.38 85 LYS A N 1
ATOM 675 C CA . LYS A 1 85 ? -0.919 4.532 -9.521 1.00 97.38 85 LYS A CA 1
ATOM 676 C C . LYS A 1 85 ? -0.625 3.772 -8.215 1.00 97.38 85 LYS A C 1
ATOM 678 O O . LYS A 1 85 ? -0.212 4.394 -7.244 1.00 97.38 85 LYS A O 1
ATOM 683 N N . TRP A 1 86 ? -0.797 2.450 -8.197 1.00 98.31 86 TRP A N 1
ATOM 684 C CA . TRP A 1 86 ? -0.517 1.580 -7.046 1.00 98.31 86 TRP A CA 1
ATOM 685 C C . TRP A 1 86 ? 0.809 0.837 -7.172 1.00 98.31 86 TRP A C 1
ATOM 687 O O . TRP A 1 86 ? 1.231 0.164 -6.233 1.00 98.31 86 TRP A O 1
ATOM 697 N N . MET A 1 87 ? 1.460 0.902 -8.331 1.00 96.88 87 MET A N 1
ATOM 698 C CA . MET A 1 87 ? 2.643 0.099 -8.596 1.00 96.88 87 MET A CA 1
ATOM 699 C C . MET A 1 87 ? 3.900 0.725 -8.003 1.00 96.88 87 MET A C 1
ATOM 701 O O . MET A 1 87 ? 4.143 1.924 -8.126 1.00 96.88 87 MET A O 1
ATOM 705 N N . ALA A 1 88 ? 4.739 -0.136 -7.435 1.00 97.62 88 ALA A N 1
ATOM 706 C CA . ALA A 1 88 ? 6.066 0.244 -6.994 1.00 97.62 88 ALA A CA 1
ATOM 707 C C . ALA A 1 88 ? 6.965 0.677 -8.174 1.00 97.62 88 ALA A C 1
ATOM 709 O O . ALA A 1 88 ? 6.818 0.142 -9.279 1.00 97.62 88 ALA A O 1
ATOM 710 N N . PRO A 1 89 ? 7.939 1.578 -7.947 1.00 96.25 89 PRO A N 1
ATOM 711 C CA . PRO A 1 89 ? 8.952 1.985 -8.917 1.00 96.25 89 PRO A CA 1
ATOM 712 C C . PRO A 1 89 ? 9.566 0.819 -9.701 1.00 96.25 89 PRO A C 1
ATOM 714 O O . PRO A 1 89 ? 9.486 0.785 -10.923 1.00 96.25 89 PRO A O 1
ATOM 717 N N . GLU A 1 90 ? 10.108 -0.189 -9.023 1.00 96.00 90 GLU A N 1
ATOM 718 C CA . GLU A 1 90 ? 10.746 -1.349 -9.657 1.00 96.00 90 GLU A CA 1
ATOM 719 C C . GLU A 1 90 ? 9.766 -2.200 -10.487 1.00 96.00 90 GLU A C 1
ATOM 721 O O . GLU A 1 90 ? 10.139 -2.799 -11.499 1.00 96.00 90 GLU A O 1
ATOM 726 N N . ALA A 1 91 ? 8.484 -2.211 -10.114 1.00 94.69 91 ALA A N 1
ATOM 727 C CA . ALA A 1 91 ? 7.441 -2.887 -10.877 1.00 94.69 91 ALA A CA 1
ATOM 728 C C . ALA A 1 91 ? 7.060 -2.100 -12.140 1.00 94.69 91 ALA A C 1
ATOM 730 O O . ALA A 1 91 ? 6.720 -2.704 -13.160 1.00 94.69 91 ALA A O 1
ATOM 731 N N . LEU A 1 92 ? 7.128 -0.766 -12.089 1.00 91.44 92 LEU A N 1
ATOM 732 C CA . LEU A 1 92 ? 6.889 0.120 -13.231 1.00 91.44 92 LEU A CA 1
ATOM 733 C C . LEU A 1 92 ? 8.063 0.125 -14.213 1.00 91.44 92 LEU A C 1
ATOM 735 O O . LEU A 1 92 ? 7.849 -0.005 -15.418 1.00 91.44 92 LEU A O 1
ATOM 739 N N . PHE A 1 93 ? 9.285 0.269 -13.699 1.00 88.88 93 PHE A N 1
ATOM 740 C CA . PHE A 1 93 ? 10.499 0.439 -14.496 1.00 88.88 93 PHE A CA 1
ATOM 741 C C . PHE A 1 93 ? 11.031 -0.898 -15.017 1.00 88.88 93 PHE A C 1
ATOM 743 O O . PHE A 1 93 ? 11.233 -1.066 -16.220 1.00 88.88 93 PHE A O 1
ATOM 750 N N . ASP A 1 94 ? 11.184 -1.874 -14.122 1.00 90.44 94 ASP A N 1
ATOM 751 C CA . ASP A 1 94 ? 11.923 -3.110 -14.401 1.00 90.44 94 ASP A CA 1
ATOM 752 C C . ASP A 1 94 ? 11.005 -4.331 -14.542 1.00 90.44 94 ASP A C 1
ATOM 754 O O . ASP A 1 94 ? 11.451 -5.434 -14.881 1.00 90.44 94 ASP A O 1
ATOM 758 N N . ARG A 1 95 ? 9.698 -4.132 -14.313 1.00 91.81 95 ARG A N 1
ATOM 759 C CA . ARG A 1 95 ? 8.662 -5.178 -14.287 1.00 91.81 95 ARG A CA 1
ATOM 760 C C . ARG A 1 95 ? 8.935 -6.260 -13.244 1.00 91.81 95 ARG A C 1
ATOM 762 O O . ARG A 1 95 ? 8.505 -7.403 -13.429 1.00 91.81 95 ARG A O 1
ATOM 769 N N . ILE A 1 96 ? 9.648 -5.895 -12.180 1.00 93.88 96 ILE A N 1
ATOM 770 C CA . ILE A 1 96 ? 10.000 -6.766 -11.062 1.00 93.88 96 ILE A CA 1
ATOM 771 C C . ILE A 1 96 ? 8.918 -6.639 -9.996 1.00 93.88 96 ILE A C 1
ATOM 773 O O . ILE A 1 96 ? 8.605 -5.543 -9.542 1.00 93.88 96 ILE A O 1
ATOM 777 N N . TYR A 1 97 ? 8.356 -7.771 -9.593 1.00 95.69 97 TYR A N 1
ATOM 778 C CA . TYR A 1 97 ? 7.372 -7.850 -8.523 1.00 95.69 97 TYR A CA 1
ATOM 779 C C . TYR A 1 97 ? 7.914 -8.726 -7.402 1.00 95.69 97 TYR A C 1
ATOM 781 O O . TYR A 1 97 ? 8.378 -9.842 -7.643 1.00 95.69 97 TYR A O 1
ATOM 789 N N . THR A 1 98 ? 7.819 -8.217 -6.180 1.00 97.38 98 THR A N 1
ATOM 790 C CA . THR A 1 98 ? 8.184 -8.903 -4.935 1.00 97.38 98 THR A CA 1
ATOM 791 C C . THR A 1 98 ? 7.124 -8.614 -3.872 1.00 97.38 98 THR A C 1
ATOM 793 O O . THR A 1 98 ? 6.268 -7.751 -4.074 1.00 97.38 98 THR A O 1
ATOM 796 N N . HIS A 1 99 ? 7.211 -9.251 -2.703 1.00 98.19 99 HIS A N 1
ATOM 797 C CA . HIS A 1 99 ? 6.392 -8.849 -1.553 1.00 98.19 99 HIS A CA 1
ATOM 798 C C . HIS A 1 99 ? 6.598 -7.370 -1.179 1.00 98.19 99 HIS A C 1
ATOM 800 O O . HIS A 1 99 ? 5.642 -6.691 -0.825 1.00 98.19 99 HIS A O 1
ATOM 806 N N . GLN A 1 100 ? 7.809 -6.826 -1.352 1.00 98.69 100 GLN A N 1
ATOM 807 C CA . GLN A 1 100 ? 8.079 -5.406 -1.097 1.00 98.69 100 GLN A CA 1
ATOM 808 C C . GLN A 1 100 ? 7.404 -4.484 -2.120 1.00 98.69 100 GLN A C 1
ATOM 810 O O . GLN A 1 100 ? 7.147 -3.316 -1.826 1.00 98.69 100 GLN A O 1
ATOM 815 N N . SER A 1 101 ? 7.093 -4.986 -3.317 1.00 98.31 101 SER A N 1
ATOM 816 C CA . SER A 1 101 ? 6.283 -4.255 -4.293 1.00 98.31 101 SER A CA 1
ATOM 817 C C . SER A 1 101 ? 4.820 -4.180 -3.849 1.00 98.31 101 SER A C 1
ATOM 819 O O . SER A 1 101 ? 4.198 -3.137 -4.019 1.00 98.31 101 SER A O 1
ATOM 821 N N . ASP A 1 102 ? 4.293 -5.231 -3.212 1.00 98.69 102 ASP A N 1
ATOM 822 C CA . ASP A 1 102 ? 2.963 -5.187 -2.587 1.00 98.69 102 ASP A CA 1
ATOM 823 C C . ASP A 1 102 ? 2.938 -4.280 -1.344 1.00 98.69 102 ASP A C 1
ATOM 825 O O . ASP A 1 102 ? 1.928 -3.629 -1.098 1.00 98.69 102 ASP A O 1
ATOM 829 N N . VAL A 1 103 ? 4.040 -4.172 -0.589 1.00 98.94 103 VAL A N 1
ATOM 830 C CA . VAL A 1 103 ? 4.160 -3.203 0.522 1.00 98.94 103 VAL A CA 1
ATOM 831 C C . VAL A 1 103 ? 3.996 -1.765 0.023 1.00 98.94 103 VAL A C 1
ATOM 833 O O . VAL A 1 103 ? 3.313 -0.962 0.653 1.00 98.94 103 VAL A O 1
ATOM 836 N N . TRP A 1 104 ? 4.556 -1.429 -1.143 1.00 98.88 104 TRP A N 1
ATOM 837 C CA . TRP A 1 104 ? 4.314 -0.121 -1.755 1.00 98.88 104 TRP A CA 1
ATOM 838 C C . TRP A 1 104 ? 2.824 0.096 -2.041 1.00 98.88 104 TRP A C 1
ATOM 840 O O . TRP A 1 104 ? 2.270 1.140 -1.689 1.00 98.88 104 TRP A O 1
ATOM 850 N N . SER A 1 105 ? 2.171 -0.891 -2.668 1.00 98.81 105 SER A N 1
ATOM 851 C CA . SER A 1 105 ? 0.735 -0.839 -2.959 1.00 98.81 105 SER A CA 1
ATOM 852 C C . SER A 1 105 ? -0.097 -0.728 -1.681 1.00 98.81 105 SER A C 1
ATOM 854 O O . SER A 1 105 ? -1.071 0.017 -1.660 1.00 98.81 105 SER A O 1
ATOM 856 N N . PHE A 1 106 ? 0.327 -1.375 -0.591 1.00 98.94 106 PHE A N 1
ATOM 857 C CA . PHE A 1 106 ? -0.279 -1.215 0.728 1.00 98.94 106 PHE A CA 1
ATOM 858 C C . PHE A 1 106 ? -0.151 0.220 1.250 1.00 98.94 106 PHE A C 1
ATOM 860 O O . PHE A 1 106 ? -1.134 0.768 1.729 1.00 98.94 106 PHE A O 1
ATOM 867 N N . GLY A 1 107 ? 0.998 0.881 1.080 1.00 98.81 107 GLY A N 1
ATOM 868 C CA . GLY A 1 107 ? 1.134 2.307 1.401 1.00 98.81 107 GLY A CA 1
ATOM 869 C C . GLY A 1 107 ? 0.145 3.187 0.624 1.00 98.81 107 GLY A C 1
ATOM 870 O O . GLY A 1 107 ? -0.442 4.108 1.189 1.00 98.81 107 GLY A O 1
ATOM 871 N N . VAL A 1 108 ? -0.096 2.879 -0.658 1.00 98.88 108 VAL A N 1
ATOM 872 C CA . VAL A 1 108 ? -1.126 3.565 -1.464 1.00 98.88 108 VAL A CA 1
ATOM 873 C C . VAL A 1 108 ? -2.532 3.267 -0.936 1.00 98.88 108 VAL A C 1
ATOM 875 O O . VAL A 1 108 ? -3.322 4.194 -0.795 1.00 98.88 108 VAL A O 1
ATOM 878 N N . LEU A 1 109 ? -2.822 2.017 -0.567 1.00 98.81 109 LEU A N 1
ATOM 879 C CA . LEU A 1 109 ? -4.087 1.631 0.060 1.00 98.81 109 LEU A CA 1
ATOM 880 C C . LEU A 1 109 ? -4.318 2.357 1.392 1.00 98.81 109 LEU A C 1
ATOM 882 O O . LEU A 1 109 ? -5.427 2.819 1.639 1.00 98.81 109 LEU A O 1
ATOM 886 N N . LEU A 1 110 ? -3.294 2.505 2.239 1.00 98.69 110 LEU A N 1
ATOM 887 C CA . LEU A 1 110 ? -3.398 3.308 3.459 1.00 98.69 110 LEU A CA 1
ATOM 888 C C . LEU A 1 110 ? -3.842 4.733 3.113 1.00 98.69 110 LEU A C 1
ATOM 890 O O . LEU A 1 110 ? -4.758 5.263 3.735 1.00 98.69 110 LEU A O 1
ATOM 894 N N . TRP A 1 111 ? -3.238 5.348 2.095 1.00 98.69 111 TRP A N 1
ATOM 895 C CA . TRP A 1 111 ? -3.642 6.680 1.653 1.00 98.69 111 TRP A CA 1
ATOM 896 C C . TRP A 1 111 ? -5.105 6.716 1.185 1.00 98.69 111 TRP A C 1
ATOM 898 O O . TRP A 1 111 ? -5.829 7.638 1.552 1.00 98.69 111 TRP A O 1
ATOM 908 N N . GLU A 1 112 ? -5.575 5.706 0.444 1.00 98.62 112 GLU A N 1
ATOM 909 C CA . GLU A 1 112 ? -6.994 5.581 0.067 1.00 98.62 112 GLU A CA 1
ATOM 910 C C . GLU A 1 112 ? -7.902 5.484 1.304 1.00 98.62 112 GLU A C 1
ATOM 912 O O . GLU A 1 112 ? -8.879 6.223 1.403 1.00 98.62 112 GLU A O 1
ATOM 917 N N . ILE A 1 113 ? -7.560 4.633 2.279 1.00 97.88 113 ILE A N 1
ATOM 918 C CA . ILE A 1 113 ? -8.319 4.457 3.529 1.00 97.88 113 ILE A CA 1
ATOM 919 C C . ILE A 1 113 ? -8.425 5.793 4.277 1.00 97.88 113 ILE A C 1
ATOM 921 O O . ILE A 1 113 ? -9.522 6.243 4.602 1.00 97.88 113 ILE A O 1
ATOM 925 N N . PHE A 1 114 ? -7.299 6.477 4.495 1.00 97.25 114 PHE A N 1
ATOM 926 C CA . PHE A 1 114 ? -7.262 7.735 5.248 1.00 97.25 114 PHE A CA 1
ATOM 927 C C . PHE A 1 114 ? -7.754 8.954 4.458 1.00 97.25 114 PHE A C 1
ATOM 929 O O . PHE A 1 114 ? -7.912 10.029 5.026 1.00 97.25 114 PHE A O 1
ATOM 936 N N . THR A 1 115 ? -8.041 8.815 3.166 1.00 97.06 115 THR A N 1
ATOM 937 C CA . THR A 1 115 ? -8.762 9.832 2.382 1.00 97.06 115 THR A CA 1
ATOM 938 C C . THR A 1 115 ? -10.223 9.467 2.146 1.00 97.06 115 THR A C 1
ATOM 940 O O . THR A 1 115 ? -10.901 10.170 1.401 1.00 97.06 115 THR A O 1
ATOM 943 N N . LEU A 1 116 ? -10.714 8.401 2.792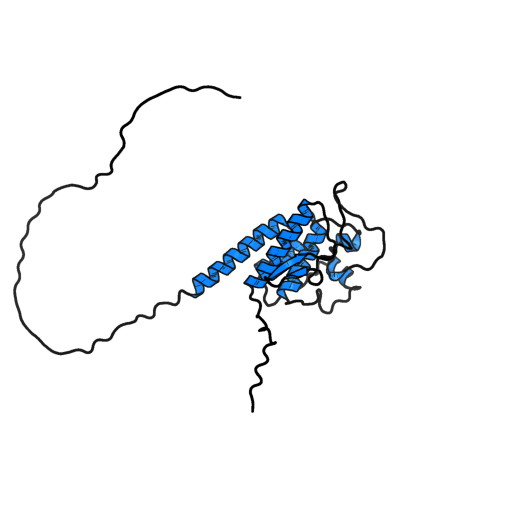 1.00 95.94 116 LEU A N 1
ATOM 944 C CA . LEU A 1 116 ? -12.077 7.888 2.642 1.00 95.94 116 LEU A CA 1
ATOM 945 C C . LEU A 1 116 ? -12.408 7.528 1.182 1.00 95.94 116 LEU A C 1
ATOM 947 O O . LEU A 1 116 ? -13.465 7.874 0.660 1.00 95.94 116 LEU A O 1
ATOM 951 N N . GLY A 1 117 ? -11.482 6.833 0.516 1.00 96.25 117 GLY A N 1
ATOM 952 C CA . GLY A 1 117 ? -11.626 6.387 -0.872 1.00 96.25 117 GLY A CA 1
ATOM 953 C C . GLY A 1 117 ? -11.155 7.405 -1.912 1.00 96.25 117 GLY A C 1
ATOM 954 O O . GLY A 1 117 ? -11.609 7.376 -3.057 1.00 96.25 117 GLY A O 1
ATOM 955 N N . GLY A 1 118 ? -10.256 8.319 -1.539 1.00 96.81 118 GLY A N 1
ATOM 956 C CA . GLY A 1 118 ? -9.671 9.273 -2.475 1.00 96.81 118 GLY A CA 1
ATOM 957 C C . GLY A 1 118 ? -8.881 8.582 -3.592 1.00 96.81 118 GLY A C 1
ATOM 958 O O . GLY A 1 118 ? -8.247 7.550 -3.390 1.00 96.81 118 GLY A O 1
ATOM 959 N N . SER A 1 119 ? -8.863 9.184 -4.784 1.00 97.00 119 SER A N 1
ATOM 960 C CA . SER A 1 119 ? -8.025 8.696 -5.886 1.00 97.00 119 SER A CA 1
ATOM 961 C C . SER A 1 119 ? -6.551 9.047 -5.634 1.00 97.00 119 SER A C 1
ATOM 963 O O . SER A 1 119 ? -6.241 10.240 -5.552 1.00 97.00 119 SER A O 1
ATOM 965 N N . PRO A 1 120 ? -5.621 8.070 -5.639 1.00 98.06 120 PRO A N 1
ATOM 966 C CA . PRO A 1 120 ? -4.194 8.339 -5.481 1.00 98.06 120 PRO A CA 1
ATOM 967 C C . PRO A 1 120 ? -3.655 9.325 -6.522 1.00 98.06 120 PRO A C 1
ATOM 969 O O . PRO A 1 120 ? -4.118 9.358 -7.672 1.00 98.06 120 PRO A O 1
ATOM 972 N N . TYR A 1 121 ? -2.646 10.104 -6.126 1.00 97.69 121 TYR A N 1
ATOM 973 C CA . TYR A 1 121 ? -2.021 11.160 -6.930 1.00 97.69 121 TYR A CA 1
ATOM 974 C C . TYR A 1 121 ? -3.081 12.044 -7.621 1.00 97.69 121 TYR A C 1
ATOM 976 O O . TYR A 1 121 ? -3.244 11.976 -8.850 1.00 97.69 121 TYR A O 1
ATOM 984 N N . PRO A 1 122 ? -3.880 12.800 -6.843 1.00 96.31 122 PRO A N 1
ATOM 985 C CA . PRO A 1 122 ? -4.965 13.613 -7.382 1.00 96.31 122 PRO A CA 1
ATOM 986 C C . PRO A 1 122 ? -4.421 14.660 -8.359 1.00 96.31 122 PRO A C 1
ATOM 988 O O . PRO A 1 122 ? -3.407 15.300 -8.099 1.00 96.31 122 PRO A O 1
ATOM 991 N N . GLY A 1 123 ? -5.078 14.805 -9.511 1.00 95.44 123 GLY A N 1
ATOM 992 C CA . GLY A 1 123 ? -4.670 15.750 -10.559 1.00 95.44 123 GLY A CA 1
ATOM 993 C C . GLY A 1 123 ? -3.432 15.352 -11.372 1.00 95.44 123 GLY A C 1
ATOM 994 O O . GLY A 1 123 ? -3.132 16.027 -12.347 1.00 95.44 123 GLY A O 1
ATOM 995 N N . VAL A 1 124 ? -2.745 14.256 -11.029 1.00 96.25 124 VAL A N 1
ATOM 996 C CA . VAL A 1 124 ? -1.554 13.782 -11.750 1.00 96.25 124 VAL A CA 1
ATOM 997 C C . VAL A 1 124 ? -1.951 12.760 -12.829 1.00 96.25 124 VAL A C 1
ATOM 999 O O . VAL A 1 124 ? -2.499 11.697 -12.483 1.00 96.25 124 VAL A O 1
ATOM 1002 N N . PRO A 1 125 ? -1.667 13.033 -14.118 1.00 94.31 125 PRO A N 1
ATOM 1003 C CA . PRO A 1 125 ? -1.811 12.064 -15.202 1.00 94.31 125 PRO A CA 1
ATOM 1004 C C . PRO A 1 125 ? -0.869 10.865 -15.031 1.00 94.31 125 PRO A C 1
ATOM 1006 O O . PRO A 1 125 ? 0.230 10.977 -14.485 1.00 94.31 125 PRO A O 1
ATOM 1009 N N . VAL A 1 126 ? -1.279 9.695 -15.523 1.00 90.88 126 VAL A N 1
ATOM 1010 C CA . VAL A 1 126 ? -0.496 8.451 -15.394 1.00 90.88 126 VAL A CA 1
ATOM 1011 C C . VAL A 1 126 ? 0.845 8.558 -16.128 1.00 90.88 126 VAL A C 1
ATOM 1013 O O . VAL A 1 126 ? 1.857 8.028 -15.671 1.00 90.88 126 VAL A O 1
ATOM 1016 N N . GLU A 1 127 ? 0.852 9.285 -17.239 1.00 89.12 127 GLU A N 1
ATOM 1017 C CA . GLU A 1 127 ? 2.000 9.544 -18.099 1.00 89.12 127 GLU A CA 1
ATOM 1018 C C . GLU A 1 127 ? 3.081 10.365 -17.378 1.00 89.12 127 GLU A C 1
ATOM 1020 O O . GLU A 1 127 ? 4.274 10.155 -17.598 1.00 89.12 127 GLU A O 1
ATOM 1025 N N . GLU A 1 128 ? 2.677 11.263 -16.475 1.00 93.81 128 GLU A N 1
ATOM 1026 C CA . GLU A 1 128 ? 3.582 12.128 -15.708 1.00 93.81 128 GLU A CA 1
ATOM 1027 C C . GLU A 1 128 ? 4.063 11.475 -14.410 1.00 93.81 128 GLU A C 1
ATOM 1029 O O . GLU A 1 128 ? 5.181 11.738 -13.954 1.00 93.81 128 GLU A O 1
ATOM 1034 N N . LEU A 1 129 ? 3.256 10.573 -13.836 1.00 93.25 129 LEU A N 1
ATOM 1035 C CA . LEU A 1 129 ? 3.562 9.901 -12.573 1.00 93.25 129 LEU A CA 1
ATOM 1036 C C . LEU A 1 129 ? 4.921 9.189 -12.611 1.00 93.25 129 LEU A C 1
ATOM 1038 O O . LEU A 1 129 ? 5.669 9.212 -11.636 1.00 93.25 129 LEU A O 1
ATOM 1042 N N . PHE A 1 130 ? 5.268 8.607 -13.759 1.00 88.12 130 PHE A N 1
ATOM 1043 C CA . PHE A 1 130 ? 6.552 7.946 -13.979 1.00 88.12 130 PHE A CA 1
ATOM 1044 C C . PHE A 1 130 ? 7.746 8.862 -13.674 1.00 88.12 130 PHE A C 1
ATOM 1046 O O . PHE A 1 130 ? 8.691 8.461 -12.989 1.00 88.12 130 PHE A O 1
ATOM 1053 N N . LYS A 1 131 ? 7.699 10.105 -14.167 1.00 92.62 131 LYS A N 1
ATOM 1054 C CA . LYS A 1 131 ? 8.754 11.101 -13.963 1.00 92.62 131 LYS A CA 1
ATOM 1055 C C . LYS A 1 131 ? 8.791 11.556 -12.504 1.00 92.62 131 LYS A C 1
ATOM 1057 O O . LYS A 1 131 ? 9.855 11.537 -11.892 1.00 92.62 131 LYS A O 1
ATOM 1062 N N . LEU A 1 132 ? 7.628 11.861 -11.933 1.00 95.81 132 LEU A N 1
ATOM 1063 C CA . LEU A 1 132 ? 7.500 12.320 -10.548 1.00 95.81 132 LEU A CA 1
ATOM 1064 C C . LEU A 1 132 ? 8.042 11.298 -9.540 1.00 95.81 132 LEU A C 1
ATOM 1066 O O . LEU A 1 132 ? 8.809 11.652 -8.644 1.00 95.81 132 LEU A O 1
ATOM 1070 N N . LEU A 1 133 ? 7.705 10.014 -9.700 1.00 95.31 133 LEU A N 1
ATOM 1071 C CA . LEU A 1 133 ? 8.201 8.963 -8.807 1.00 95.31 133 LEU A CA 1
ATOM 1072 C C . LEU A 1 133 ? 9.726 8.836 -8.852 1.00 95.31 133 LEU A C 1
ATOM 1074 O O . LEU A 1 133 ? 10.346 8.620 -7.805 1.00 95.31 133 LEU A O 1
ATOM 1078 N N . LYS A 1 134 ? 10.319 9.003 -10.042 1.00 90.81 134 LYS A N 1
ATOM 1079 C CA . LYS A 1 134 ? 11.772 8.982 -10.254 1.00 90.81 134 LYS A CA 1
ATOM 1080 C C . LYS A 1 134 ? 12.469 10.187 -9.616 1.00 90.81 134 LYS A C 1
ATOM 1082 O O . LYS A 1 134 ? 13.582 10.046 -9.124 1.00 90.81 134 LYS A O 1
ATOM 1087 N N . GLU A 1 135 ? 11.800 11.335 -9.576 1.00 95.44 135 GLU A N 1
ATOM 1088 C CA . GLU A 1 135 ? 12.252 12.552 -8.886 1.00 95.44 135 GLU A CA 1
ATOM 1089 C C . GLU A 1 135 ? 12.033 12.494 -7.362 1.00 95.44 135 GLU A C 1
ATOM 1091 O O . GLU A 1 135 ? 12.401 13.416 -6.641 1.00 95.44 135 GLU A O 1
ATOM 1096 N N . GLY A 1 136 ? 11.467 11.396 -6.848 1.00 94.62 136 GLY A N 1
ATOM 1097 C CA . GLY A 1 136 ? 11.259 11.187 -5.416 1.00 94.62 136 GLY A CA 1
ATOM 1098 C C . GLY A 1 136 ? 9.948 11.762 -4.882 1.00 94.62 136 GLY A C 1
ATOM 1099 O O . GLY A 1 136 ? 9.712 11.692 -3.677 1.00 94.62 136 GLY A O 1
ATOM 1100 N N . HIS A 1 137 ? 9.066 12.269 -5.748 1.00 97.06 137 HIS A N 1
ATOM 1101 C CA . HIS A 1 137 ? 7.756 12.770 -5.340 1.00 97.06 137 HIS A CA 1
ATOM 1102 C C . HIS A 1 137 ? 6.914 11.661 -4.687 1.00 97.06 137 HIS A C 1
ATOM 1104 O O . HIS A 1 137 ? 6.916 10.508 -5.134 1.00 97.06 137 HIS A O 1
ATOM 1110 N N . ARG A 1 138 ? 6.179 12.013 -3.631 1.00 98.12 138 ARG A N 1
ATOM 1111 C CA . ARG A 1 138 ? 5.247 11.151 -2.890 1.00 98.12 138 ARG A CA 1
ATOM 1112 C C . ARG A 1 138 ? 3.990 11.954 -2.562 1.00 98.12 138 ARG A C 1
ATOM 1114 O O . ARG A 1 138 ? 4.064 13.176 -2.507 1.00 98.12 138 ARG A O 1
ATOM 1121 N N . MET A 1 139 ? 2.869 11.263 -2.356 1.00 98.19 139 MET A N 1
ATOM 1122 C CA . MET A 1 139 ? 1.606 11.914 -1.994 1.00 98.19 139 MET A CA 1
ATOM 1123 C C . MET A 1 139 ? 1.712 12.616 -0.639 1.00 98.19 139 MET A C 1
ATOM 1125 O O . MET A 1 139 ? 2.406 12.136 0.260 1.00 98.19 139 MET A O 1
ATOM 1129 N N . ASP A 1 140 ? 0.981 13.719 -0.498 1.00 97.69 140 ASP A N 1
ATOM 1130 C CA . ASP A 1 140 ? 0.885 14.468 0.750 1.00 97.69 140 ASP A CA 1
ATOM 1131 C C . ASP A 1 140 ? 0.076 13.724 1.818 1.00 97.69 140 ASP A C 1
ATOM 1133 O O . ASP A 1 140 ? -0.720 12.820 1.534 1.00 97.69 140 ASP A O 1
ATOM 1137 N N . LYS A 1 141 ? 0.268 14.144 3.072 1.00 97.94 141 LYS A N 1
ATOM 1138 C CA . LYS A 1 141 ? -0.430 13.595 4.234 1.00 97.94 141 LYS A CA 1
ATOM 1139 C C . LYS A 1 141 ? -1.946 13.844 4.132 1.00 97.94 141 LYS A C 1
ATOM 1141 O O . LYS A 1 141 ? -2.337 15.011 4.062 1.00 97.94 141 LYS A O 1
ATOM 1146 N N . PRO A 1 142 ? -2.805 12.813 4.250 1.00 95.81 142 PRO A N 1
ATOM 1147 C CA . PRO A 1 142 ? -4.248 13.013 4.384 1.00 95.81 142 PRO A CA 1
ATOM 1148 C C . PRO A 1 142 ? -4.608 13.866 5.612 1.00 95.81 142 PRO A C 1
ATOM 1150 O O . PRO A 1 142 ? -3.903 13.860 6.630 1.00 95.81 142 PRO A O 1
ATOM 1153 N N . SER A 1 143 ? -5.717 14.602 5.542 1.00 90.25 143 SER A N 1
ATOM 1154 C CA . SER A 1 143 ? -6.144 15.518 6.611 1.00 90.25 143 SER A CA 1
ATOM 1155 C C . SER A 1 143 ? -6.450 14.793 7.925 1.00 90.25 143 SER A C 1
ATOM 1157 O O . SER A 1 143 ? -5.984 15.226 8.975 1.00 90.25 143 SER A O 1
ATOM 1159 N N . THR A 1 144 ? -7.148 13.659 7.860 1.00 82.81 144 THR A N 1
ATOM 1160 C CA . THR A 1 144 ? -7.555 12.825 9.008 1.00 82.81 144 THR A CA 1
ATOM 1161 C C . THR A 1 144 ? -6.440 11.908 9.530 1.00 82.81 144 THR A C 1
ATOM 1163 O O . THR A 1 144 ? -6.589 11.283 10.576 1.00 82.81 144 THR A O 1
ATOM 1166 N N . CYS A 1 145 ? -5.311 11.818 8.820 1.00 90.38 145 CYS A N 1
ATOM 1167 C CA . CYS A 1 145 ? -4.205 10.924 9.154 1.00 90.38 145 CYS A CA 1
ATOM 1168 C C . CYS A 1 145 ? -3.269 11.551 10.198 1.00 90.38 145 CYS A C 1
ATOM 1170 O O . CYS A 1 145 ? -2.821 12.697 10.040 1.00 90.38 145 CYS A O 1
ATOM 1172 N N . THR A 1 146 ? -2.896 10.785 11.228 1.00 93.44 146 THR A N 1
ATOM 1173 C CA . THR A 1 146 ? -1.846 11.189 12.176 1.00 93.44 146 THR A CA 1
ATOM 1174 C C . THR A 1 146 ? -0.481 11.248 11.481 1.00 93.44 146 THR A C 1
ATOM 1176 O O . THR A 1 146 ? -0.285 10.699 10.392 1.00 93.44 146 THR A O 1
ATOM 1179 N N . HIS A 1 147 ? 0.484 11.942 12.092 1.00 94.75 147 HIS A N 1
ATOM 1180 C CA . HIS A 1 147 ? 1.842 11.998 11.548 1.00 94.75 147 HIS A CA 1
ATOM 1181 C C . HIS A 1 147 ? 2.505 10.613 11.520 1.00 94.75 147 HIS A C 1
ATOM 1183 O O . HIS A 1 147 ? 3.143 10.271 10.531 1.00 94.75 147 HIS A O 1
ATOM 1189 N N . GLU A 1 148 ? 2.299 9.808 12.562 1.00 95.19 148 GLU A N 1
ATOM 1190 C CA . GLU A 1 148 ? 2.835 8.447 12.680 1.00 95.19 148 GLU A CA 1
ATOM 1191 C C . GLU A 1 148 ? 2.357 7.536 11.539 1.00 95.19 148 GLU A C 1
ATOM 1193 O O . GLU A 1 148 ? 3.171 6.949 10.829 1.00 95.19 148 GLU A O 1
ATOM 1198 N N . LEU A 1 149 ? 1.046 7.507 11.277 1.00 96.88 149 LEU A N 1
ATOM 1199 C CA . LEU A 1 149 ? 0.465 6.728 10.178 1.00 96.88 149 LEU A CA 1
ATOM 1200 C C . LEU A 1 149 ? 0.970 7.198 8.806 1.00 96.88 149 LEU A C 1
ATOM 1202 O O . LEU A 1 149 ? 1.169 6.396 7.896 1.00 96.88 149 LEU A O 1
ATOM 1206 N N . TYR A 1 150 ? 1.233 8.495 8.653 1.00 98.44 150 TYR A N 1
ATOM 1207 C CA . TYR A 1 150 ? 1.817 9.017 7.423 1.00 98.44 150 TYR A CA 1
ATOM 1208 C C . TYR A 1 150 ? 3.290 8.642 7.261 1.00 98.44 150 TYR A C 1
ATOM 1210 O O . TYR A 1 150 ? 3.711 8.339 6.147 1.00 98.44 150 TYR A O 1
ATOM 1218 N N . MET A 1 151 ? 4.077 8.616 8.340 1.00 98.50 151 MET A N 1
ATOM 1219 C CA . MET A 1 151 ? 5.450 8.104 8.276 1.00 98.50 151 MET A CA 1
ATOM 1220 C C . MET A 1 151 ? 5.461 6.627 7.867 1.00 98.50 151 MET A C 1
ATOM 1222 O O . MET A 1 151 ? 6.214 6.268 6.970 1.00 98.50 151 MET A O 1
ATOM 1226 N N . MET A 1 152 ? 4.521 5.819 8.365 1.00 98.62 152 MET A N 1
ATOM 1227 C CA . MET A 1 152 ? 4.343 4.436 7.907 1.00 98.62 152 MET A CA 1
ATOM 1228 C C . MET A 1 152 ? 4.065 4.343 6.392 1.00 98.62 152 MET A C 1
ATOM 1230 O O . MET A 1 152 ? 4.666 3.515 5.701 1.00 98.62 152 MET A O 1
ATOM 1234 N N . MET A 1 153 ? 3.211 5.216 5.835 1.00 98.69 153 MET A N 1
ATOM 1235 C CA . MET A 1 153 ? 3.012 5.297 4.374 1.00 98.69 153 MET A CA 1
ATOM 1236 C C . MET A 1 153 ? 4.317 5.655 3.648 1.00 98.69 153 MET A C 1
ATOM 1238 O O . MET A 1 153 ? 4.649 5.069 2.617 1.00 98.69 153 MET A O 1
ATOM 1242 N N . ARG A 1 154 ? 5.080 6.611 4.188 1.00 98.69 154 ARG A N 1
ATOM 1243 C CA . ARG A 1 154 ? 6.357 7.055 3.615 1.00 98.69 154 ARG A CA 1
ATOM 1244 C C . ARG A 1 154 ? 7.412 5.953 3.625 1.00 98.69 154 ARG A C 1
ATOM 1246 O O . ARG A 1 154 ? 8.114 5.820 2.621 1.00 98.69 154 ARG A O 1
ATOM 1253 N N . ASP A 1 155 ? 7.458 5.144 4.676 1.00 98.81 155 ASP A N 1
ATOM 1254 C CA . ASP A 1 155 ? 8.337 3.979 4.779 1.00 98.81 155 ASP A CA 1
ATOM 1255 C C . ASP A 1 155 ? 7.942 2.899 3.761 1.00 98.81 155 ASP A C 1
ATOM 1257 O O . ASP A 1 155 ? 8.799 2.348 3.065 1.00 98.81 155 ASP A O 1
ATOM 1261 N N . CYS A 1 156 ? 6.638 2.668 3.558 1.00 98.88 156 CYS A N 1
ATOM 1262 C CA . CYS A 1 156 ? 6.143 1.804 2.479 1.00 98.88 156 CYS A CA 1
ATOM 1263 C C . CYS A 1 156 ? 6.559 2.307 1.085 1.00 98.88 156 CYS A C 1
ATOM 1265 O O . CYS A 1 156 ? 6.796 1.507 0.178 1.00 98.88 156 CYS A O 1
ATOM 1267 N N . TRP A 1 157 ? 6.688 3.624 0.900 1.00 98.75 157 TRP A N 1
ATOM 1268 C CA . TRP A 1 157 ? 7.106 4.237 -0.364 1.00 98.75 157 TRP A CA 1
ATOM 1269 C C . TRP A 1 157 ? 8.604 4.532 -0.468 1.00 98.75 157 TRP A C 1
ATOM 1271 O O . TRP A 1 157 ? 9.034 5.353 -1.299 1.00 98.75 157 TRP A O 1
ATOM 1281 N N . HIS A 1 158 ? 9.422 3.855 0.337 1.00 98.56 158 HIS A N 1
ATOM 1282 C CA . HIS A 1 158 ? 10.864 3.951 0.200 1.00 98.56 158 HIS A CA 1
ATOM 1283 C C . HIS A 1 158 ? 11.309 3.488 -1.202 1.00 98.56 158 HIS A C 1
ATOM 1285 O O . HIS A 1 158 ? 10.811 2.496 -1.749 1.00 98.56 158 HIS A O 1
ATOM 1291 N N . ALA A 1 159 ? 12.240 4.226 -1.818 1.00 96.81 159 ALA A N 1
ATOM 1292 C CA . ALA A 1 159 ? 12.700 3.941 -3.180 1.00 96.81 159 ALA A CA 1
ATOM 1293 C C . ALA A 1 159 ? 13.391 2.571 -3.272 1.00 96.81 159 ALA A C 1
ATOM 1295 O O . ALA A 1 159 ? 13.123 1.803 -4.190 1.00 96.81 159 ALA A O 1
ATOM 1296 N N . VAL A 1 160 ? 14.232 2.255 -2.284 1.00 97.75 160 VAL A N 1
ATOM 1297 C CA . VAL A 1 160 ? 14.890 0.949 -2.144 1.00 97.75 160 VAL A CA 1
ATOM 1298 C C . VAL A 1 160 ? 13.911 -0.054 -1.512 1.00 97.75 160 VAL A C 1
ATOM 1300 O O . VAL A 1 160 ? 13.548 0.154 -0.352 1.00 97.75 160 VAL A O 1
ATOM 1303 N N . PRO A 1 161 ? 13.512 -1.144 -2.203 1.00 98.31 161 PRO A N 1
ATOM 1304 C CA . PRO A 1 161 ? 12.495 -2.074 -1.701 1.00 98.31 161 PRO A CA 1
ATOM 1305 C C . PRO A 1 161 ? 12.844 -2.739 -0.366 1.00 98.31 161 PRO A C 1
ATOM 1307 O O . PRO A 1 161 ? 11.969 -2.942 0.469 1.00 98.31 161 PRO A O 1
ATOM 1310 N N . SER A 1 162 ? 14.123 -3.042 -0.135 1.00 98.06 162 SER A N 1
ATOM 1311 C CA . SER A 1 162 ? 14.594 -3.685 1.099 1.00 98.06 162 SER A CA 1
ATOM 1312 C C . SER A 1 162 ? 14.587 -2.773 2.328 1.00 98.06 162 SER A C 1
ATOM 1314 O O . SER A 1 162 ? 14.811 -3.258 3.428 1.00 98.06 162 SER A O 1
ATOM 1316 N N . GLN A 1 163 ? 14.374 -1.466 2.149 1.00 98.62 163 GLN A N 1
ATOM 1317 C CA . GLN A 1 163 ? 14.218 -0.513 3.253 1.00 98.62 163 GLN A CA 1
ATOM 1318 C C . GLN A 1 163 ? 12.747 -0.250 3.592 1.00 98.62 163 GLN A C 1
ATOM 1320 O O . GLN A 1 163 ? 12.462 0.421 4.577 1.00 98.62 163 GLN A O 1
ATOM 1325 N N . ARG A 1 164 ? 11.810 -0.776 2.792 1.00 98.81 164 ARG A N 1
ATOM 1326 C CA . ARG A 1 164 ? 10.389 -0.767 3.146 1.00 98.81 164 ARG A CA 1
ATOM 1327 C C . ARG A 1 164 ? 10.161 -1.768 4.286 1.00 98.81 164 ARG A C 1
ATOM 1329 O O . ARG A 1 164 ? 10.837 -2.804 4.308 1.00 98.81 164 ARG A O 1
ATOM 1336 N N . PRO A 1 165 ? 9.201 -1.524 5.190 1.00 98.81 165 PRO A N 1
ATOM 1337 C CA . PRO A 1 165 ? 8.848 -2.498 6.211 1.00 98.81 165 PRO A CA 1
ATOM 1338 C C . PRO A 1 165 ? 8.312 -3.779 5.566 1.00 98.81 165 PRO A C 1
ATOM 1340 O O . PRO A 1 165 ? 7.845 -3.793 4.428 1.00 98.81 165 PRO A O 1
ATOM 1343 N N . THR A 1 166 ? 8.382 -4.882 6.294 1.00 98.88 166 THR A N 1
ATOM 1344 C CA . THR A 1 166 ? 7.670 -6.111 5.932 1.00 98.88 166 THR A CA 1
ATOM 1345 C C . THR A 1 166 ? 6.218 -6.031 6.400 1.00 98.88 166 THR A C 1
ATOM 1347 O O . THR A 1 166 ? 5.902 -5.294 7.332 1.00 98.88 166 THR A O 1
ATOM 1350 N N . PHE A 1 167 ? 5.326 -6.844 5.824 1.00 98.81 167 PHE A N 1
ATOM 1351 C CA . PHE A 1 167 ? 3.947 -6.931 6.324 1.00 98.81 167 PHE A CA 1
ATOM 1352 C C . PHE A 1 167 ? 3.867 -7.347 7.794 1.00 98.81 167 PHE A C 1
ATOM 1354 O O . PHE A 1 167 ? 3.013 -6.842 8.508 1.00 98.81 167 PHE A O 1
ATOM 1361 N N . LYS A 1 168 ? 4.794 -8.186 8.269 1.00 98.75 168 LYS A N 1
ATOM 1362 C CA . LYS A 1 168 ? 4.893 -8.529 9.690 1.00 98.75 168 LYS A CA 1
ATOM 1363 C C . LYS A 1 168 ? 5.129 -7.289 10.563 1.00 98.75 168 LYS A C 1
ATOM 1365 O O . LYS A 1 168 ? 4.415 -7.083 11.534 1.00 98.75 168 LYS A O 1
ATOM 1370 N N . GLN A 1 169 ? 6.093 -6.445 10.189 1.00 98.81 169 GLN A N 1
ATOM 1371 C CA . GLN A 1 169 ? 6.365 -5.194 10.910 1.00 98.81 169 GLN A CA 1
ATOM 1372 C C . GLN A 1 169 ? 5.161 -4.247 10.853 1.00 98.81 169 GLN A C 1
ATOM 1374 O O . GLN A 1 169 ? 4.768 -3.702 11.873 1.00 98.81 169 GLN A O 1
ATOM 1379 N N . LEU A 1 170 ? 4.511 -4.121 9.691 1.00 98.81 170 LEU A N 1
ATOM 1380 C CA . LEU A 1 170 ? 3.302 -3.303 9.552 1.00 98.81 170 LEU A CA 1
ATOM 1381 C C . LEU A 1 170 ? 2.156 -3.787 10.451 1.00 98.81 170 LEU A C 1
ATOM 1383 O O . LEU A 1 170 ? 1.454 -2.965 11.032 1.00 98.81 170 LEU A O 1
ATOM 1387 N N . VAL A 1 171 ? 1.971 -5.104 10.590 1.00 98.81 171 VAL A N 1
ATOM 1388 C CA . VAL A 1 171 ? 0.993 -5.688 11.520 1.00 98.81 171 VAL A CA 1
ATOM 1389 C C . VAL A 1 171 ? 1.337 -5.320 12.962 1.00 98.81 171 VAL A C 1
ATOM 1391 O O . VAL A 1 171 ? 0.462 -4.845 13.681 1.00 98.81 171 VAL A O 1
ATOM 1394 N N . GLU A 1 172 ? 2.596 -5.496 13.370 1.00 98.50 172 GLU A N 1
ATOM 1395 C CA . GLU A 1 172 ? 3.068 -5.142 14.714 1.00 98.50 172 GLU A CA 1
ATOM 1396 C C . GLU A 1 172 ? 2.903 -3.641 15.007 1.00 98.50 172 GLU A C 1
ATO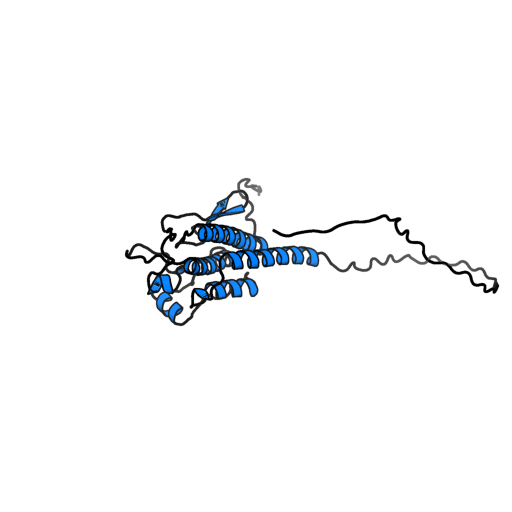M 1398 O O . GLU A 1 172 ? 2.574 -3.263 16.130 1.00 98.50 172 GLU A O 1
ATOM 1403 N N . ASP A 1 173 ? 3.133 -2.775 14.021 1.00 98.12 173 ASP A N 1
ATOM 1404 C CA . ASP A 1 173 ? 3.039 -1.322 14.173 1.00 98.12 173 ASP A CA 1
ATOM 1405 C C . ASP A 1 173 ? 1.580 -0.853 14.252 1.00 98.12 173 ASP A C 1
ATOM 1407 O O . ASP A 1 173 ? 1.224 -0.088 15.148 1.00 98.12 173 ASP A O 1
ATOM 1411 N N . LEU A 1 174 ? 0.712 -1.361 13.372 1.00 97.94 174 LEU A N 1
ATOM 1412 C CA . LEU A 1 174 ? -0.716 -1.030 13.371 1.00 97.94 174 LEU A CA 1
ATOM 1413 C C . LEU A 1 174 ? -1.435 -1.541 14.629 1.00 97.94 174 LEU A C 1
ATOM 1415 O O . LEU A 1 174 ? -2.322 -0.854 15.136 1.00 97.94 174 LEU A O 1
ATOM 1419 N N . ASP A 1 175 ? -1.032 -2.695 15.170 1.00 97.00 175 ASP A N 1
ATOM 1420 C CA . ASP A 1 175 ? -1.546 -3.214 16.447 1.00 97.00 175 ASP A CA 1
ATOM 1421 C C . ASP A 1 175 ? -1.247 -2.250 17.608 1.00 97.00 175 ASP A C 1
ATOM 1423 O O . ASP A 1 175 ? -2.121 -1.928 18.417 1.00 97.00 175 ASP A O 1
ATOM 1427 N N . ARG A 1 176 ? -0.026 -1.694 17.644 1.00 95.44 176 ARG A N 1
ATOM 1428 C CA . ARG A 1 176 ? 0.347 -0.673 18.636 1.00 95.44 176 ARG A CA 1
ATOM 1429 C C . ARG A 1 176 ? -0.461 0.609 18.462 1.00 95.44 176 ARG A C 1
ATOM 1431 O O . ARG A 1 176 ? -0.927 1.155 19.464 1.00 95.44 176 ARG A O 1
ATOM 1438 N N . CYS A 1 177 ? -0.685 1.061 17.226 1.00 93.62 177 CYS A N 1
ATOM 1439 C CA . CYS A 1 177 ? -1.544 2.218 16.964 1.00 93.62 177 CYS A CA 1
ATOM 1440 C C . CYS A 1 177 ? -2.979 1.989 17.480 1.00 93.62 177 CYS A C 1
ATOM 1442 O O . CYS A 1 177 ? -3.529 2.865 18.148 1.00 93.62 177 CYS A O 1
ATOM 1444 N N . LEU A 1 178 ? -3.563 0.805 17.249 1.00 92.69 178 LEU A N 1
ATOM 1445 C CA . LEU A 1 178 ? -4.901 0.444 17.747 1.00 92.69 178 LEU A CA 1
ATOM 1446 C C . LEU A 1 178 ? -4.988 0.449 19.277 1.00 92.69 178 LEU A C 1
ATOM 1448 O O . LEU A 1 178 ? -5.957 0.965 19.851 1.00 92.69 178 LEU A O 1
ATOM 1452 N N . ALA A 1 179 ? -3.968 -0.093 19.945 1.00 90.31 179 ALA A N 1
ATOM 1453 C CA . ALA A 1 179 ? -3.890 -0.089 21.401 1.00 90.31 179 ALA A CA 1
ATOM 1454 C C . ALA A 1 179 ? -3.827 1.345 21.958 1.00 90.31 179 ALA A C 1
ATOM 1456 O O . ALA A 1 179 ? -4.507 1.665 22.934 1.00 90.31 179 ALA A O 1
ATOM 1457 N N . MET A 1 180 ? -3.069 2.238 21.313 1.00 84.94 180 MET A N 1
ATOM 1458 C CA . MET A 1 180 ? -2.975 3.645 21.719 1.00 84.94 180 MET A CA 1
ATOM 1459 C C . MET A 1 180 ? -4.287 4.408 21.514 1.00 84.94 180 MET A C 1
ATOM 1461 O O . MET A 1 180 ? -4.697 5.149 22.408 1.00 84.94 180 MET A O 1
ATOM 1465 N N . THR A 1 181 ? -4.981 4.196 20.389 1.00 78.19 181 THR A N 1
ATOM 1466 C CA . THR A 1 181 ? -6.283 4.840 20.129 1.00 78.19 181 THR A CA 1
ATOM 1467 C C . THR A 1 181 ? -7.341 4.410 21.151 1.00 78.19 181 THR A C 1
ATOM 1469 O O . THR A 1 181 ? -8.148 5.228 21.581 1.00 78.19 181 THR A O 1
ATOM 1472 N N . SER A 1 182 ? -7.296 3.157 21.612 1.00 71.19 182 SER A N 1
ATOM 1473 C CA . SER A 1 182 ? -8.212 2.650 22.647 1.00 71.19 182 SER A CA 1
ATOM 1474 C C . SER A 1 182 ? -7.948 3.256 24.035 1.00 71.19 182 SER A C 1
ATOM 1476 O O . SER A 1 182 ? -8.875 3.422 24.821 1.00 71.19 182 SER A O 1
ATOM 1478 N N . ASN A 1 183 ? -6.697 3.625 24.338 1.00 61.03 183 ASN A N 1
ATOM 1479 C CA . ASN A 1 183 ? -6.326 4.238 25.618 1.00 61.03 183 ASN A CA 1
ATOM 1480 C C . ASN A 1 183 ? -6.631 5.745 25.683 1.00 61.03 183 ASN A C 1
ATOM 1482 O O . ASN A 1 183 ? -6.922 6.252 26.765 1.00 61.03 183 ASN A O 1
ATOM 1486 N N . GLN A 1 184 ? -6.587 6.469 24.557 1.00 58.75 184 GLN A N 1
ATOM 1487 C CA . GLN A 1 184 ? -6.990 7.884 24.519 1.00 58.75 184 GLN A CA 1
ATOM 1488 C C . GLN A 1 184 ? -8.473 8.069 24.864 1.00 58.75 184 GLN A C 1
ATOM 1490 O O . GLN A 1 184 ? -8.808 8.973 25.622 1.00 58.75 184 GLN A O 1
ATOM 1495 N N . GLU A 1 185 ? -9.329 7.158 24.397 1.00 56.22 185 GLU A N 1
ATOM 1496 C CA . GLU A 1 185 ? -10.763 7.121 24.720 1.00 56.22 185 GLU A CA 1
ATOM 1497 C C . GLU A 1 185 ? -11.005 6.964 26.239 1.00 56.22 185 GLU A C 1
ATOM 1499 O O . GLU A 1 185 ? -11.951 7.519 26.793 1.00 56.22 185 GLU A O 1
ATOM 1504 N N . TYR A 1 186 ? -10.095 6.278 26.944 1.00 52.03 186 TYR A N 1
ATOM 1505 C CA . TYR A 1 186 ? -10.147 6.096 28.400 1.00 52.03 186 TYR A CA 1
ATOM 1506 C C . TYR A 1 186 ? -9.667 7.331 29.188 1.00 52.03 186 TYR A C 1
ATOM 1508 O O . TYR A 1 186 ? -10.140 7.578 30.297 1.00 52.03 186 TYR A O 1
ATOM 1516 N N . LEU A 1 187 ? -8.729 8.110 28.634 1.00 50.06 187 LEU A N 1
ATOM 1517 C CA . LEU A 1 187 ? -8.175 9.315 29.269 1.00 50.06 187 LEU A CA 1
ATOM 1518 C C . LEU A 1 187 ? -9.062 10.554 29.078 1.00 50.06 187 LEU A C 1
ATOM 1520 O O . LEU A 1 187 ? -9.072 11.424 29.943 1.00 50.06 187 LEU A O 1
ATOM 1524 N N . GLU A 1 188 ? -9.846 10.640 28.000 1.00 53.09 188 GLU A N 1
ATOM 1525 C CA . GLU A 1 188 ? -10.782 11.761 27.802 1.00 53.09 188 GLU A CA 1
ATOM 1526 C C . GLU A 1 188 ? -11.950 11.776 28.808 1.00 53.09 188 GLU A C 1
ATOM 1528 O O . GLU A 1 188 ? -12.574 12.817 29.011 1.00 53.09 188 GLU A O 1
ATOM 1533 N N . LEU A 1 189 ? -12.212 10.667 29.511 1.00 54.66 189 LEU A N 1
ATOM 1534 C CA . LEU A 1 189 ? -13.236 10.590 30.561 1.00 54.66 189 LEU A CA 1
ATOM 1535 C C . LEU A 1 189 ? -12.776 11.120 31.930 1.00 54.66 189 LEU A C 1
ATOM 1537 O O . LEU A 1 189 ? -13.603 11.248 32.836 1.00 54.66 189 LEU A O 1
ATOM 1541 N N . SER A 1 190 ? -11.496 11.467 32.116 1.00 51.78 190 SER A N 1
ATOM 1542 C CA . SER A 1 190 ? -11.036 12.120 33.348 1.00 51.78 190 SER A CA 1
ATOM 1543 C C . SER A 1 190 ? -11.299 13.628 33.297 1.00 51.78 190 SER A C 1
ATOM 1545 O O . SER A 1 190 ? -10.376 14.442 33.241 1.00 51.78 190 SER A O 1
ATOM 1547 N N . VAL A 1 191 ? -12.572 14.016 33.300 1.00 54.03 191 VAL A N 1
ATOM 1548 C CA . VAL A 1 191 ? -12.969 15.401 33.577 1.00 54.03 191 VAL A CA 1
ATOM 1549 C C . VAL A 1 191 ? -12.705 15.659 35.069 1.00 54.03 191 VAL A C 1
ATOM 1551 O O . VAL A 1 191 ? -13.071 14.807 35.886 1.00 54.03 191 VAL A O 1
ATOM 1554 N N . PRO A 1 192 ? -12.062 16.775 35.467 1.00 49.00 192 PRO A N 1
ATOM 1555 C CA . PRO A 1 192 ? -11.915 17.114 36.876 1.00 49.00 192 PRO A CA 1
ATOM 1556 C C . PRO A 1 192 ? -13.292 17.095 37.539 1.00 49.00 192 PRO A C 1
ATOM 1558 O O . PRO A 1 192 ? -14.219 17.741 37.055 1.00 49.00 192 PRO A O 1
ATOM 1561 N N . LEU A 1 193 ? -13.430 16.340 38.629 1.00 48.91 193 LEU A N 1
ATOM 1562 C CA . LEU A 1 193 ? -14.560 16.480 39.540 1.00 48.91 193 LEU A CA 1
ATOM 1563 C C . LEU A 1 193 ? -14.551 17.930 40.023 1.00 48.91 193 LEU A C 1
ATOM 1565 O O . LEU A 1 193 ? -13.772 18.283 40.912 1.00 48.91 193 LEU A O 1
ATOM 1569 N N . ASP A 1 194 ? -15.377 18.775 39.407 1.00 46.44 194 ASP A N 1
ATOM 1570 C CA . ASP A 1 194 ? -15.669 20.090 39.952 1.00 46.44 194 ASP A CA 1
ATOM 1571 C C . ASP A 1 194 ? -16.103 19.886 41.401 1.00 46.44 194 ASP A C 1
ATOM 1573 O O . ASP A 1 194 ? -16.940 19.032 41.715 1.00 46.44 194 ASP A O 1
ATOM 1577 N N . GLN A 1 195 ? -15.443 20.625 42.290 1.00 47.72 195 GLN A N 1
ATOM 1578 C CA . GLN A 1 195 ? -15.625 20.554 43.729 1.00 47.72 195 GLN A CA 1
ATOM 1579 C C . GLN A 1 195 ? -17.096 20.808 44.053 1.00 47.72 195 GLN A C 1
ATOM 1581 O O . GLN A 1 195 ? -17.549 21.950 44.126 1.00 47.72 195 GLN A O 1
ATOM 1586 N N . TYR A 1 196 ? -17.846 19.729 44.264 1.00 44.56 196 TYR A N 1
ATOM 1587 C CA . TYR A 1 196 ? -19.181 19.788 44.830 1.00 44.56 196 TYR A CA 1
ATOM 1588 C C . TYR A 1 196 ? -19.018 20.205 46.293 1.00 44.56 196 TYR A C 1
ATOM 1590 O O . TYR A 1 196 ? -18.869 19.372 47.183 1.00 44.56 196 TYR A O 1
ATOM 1598 N N . SER A 1 197 ? -18.939 21.512 46.531 1.00 48.59 197 SER A N 1
ATOM 1599 C CA . SER A 1 197 ? -18.906 22.087 47.869 1.00 48.59 197 SER A CA 1
ATOM 1600 C C . SER A 1 197 ? -20.355 22.327 48.299 1.00 48.59 197 SER A C 1
ATOM 1602 O O . SER A 1 197 ? -21.017 23.204 47.732 1.00 48.59 1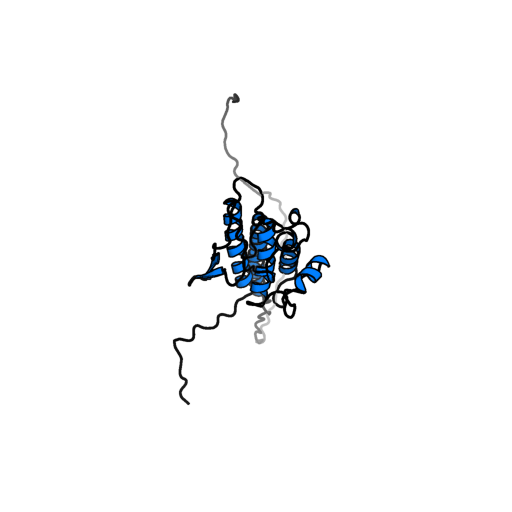97 SER A O 1
ATOM 1604 N N . PRO A 1 198 ? -20.917 21.544 49.238 1.00 47.53 198 PRO A N 1
ATOM 1605 C CA . PRO A 1 198 ? -22.263 21.793 49.711 1.00 47.53 198 PRO A CA 1
ATOM 1606 C C . PRO A 1 198 ? -22.206 22.960 50.700 1.00 47.53 198 PRO A C 1
ATOM 1608 O O . PRO A 1 198 ? -21.799 22.797 51.849 1.00 47.53 198 PRO A O 1
ATOM 1611 N N . ASN A 1 199 ? -22.612 24.149 50.254 1.00 41.09 199 ASN A N 1
ATOM 1612 C CA . ASN A 1 199 ? -22.854 25.277 51.150 1.00 41.09 199 ASN A CA 1
ATOM 1613 C C . ASN A 1 199 ? -24.028 24.937 52.080 1.00 41.09 199 ASN A C 1
ATOM 1615 O O . ASN A 1 199 ? -25.183 24.924 51.653 1.00 41.09 199 ASN A O 1
ATOM 1619 N N . TYR A 1 200 ? -23.732 24.683 53.354 1.00 42.78 200 TYR A N 1
ATOM 1620 C CA . TYR A 1 200 ? -24.731 24.682 54.417 1.00 42.78 200 TYR A CA 1
ATOM 1621 C C . TYR A 1 200 ? -25.005 26.126 54.861 1.00 42.78 200 TYR A C 1
ATOM 1623 O O . TYR A 1 200 ? -24.053 26.862 55.122 1.00 42.78 200 TYR A O 1
ATOM 1631 N N . PRO A 1 201 ? -26.272 26.560 54.964 1.00 43.62 201 PRO A N 1
ATOM 1632 C CA . PRO A 1 201 ? -26.588 27.841 55.575 1.00 43.62 201 PRO A CA 1
ATOM 1633 C C . PRO A 1 201 ? -26.411 27.774 57.098 1.00 43.62 201 PRO A C 1
ATOM 1635 O O . PRO A 1 201 ? -26.937 26.879 57.762 1.00 43.62 201 PRO A O 1
ATOM 1638 N N . ASP A 1 202 ? -25.681 28.755 57.628 1.00 41.59 202 ASP A N 1
ATOM 1639 C CA . ASP A 1 202 ? -25.468 29.010 59.051 1.00 41.59 202 ASP A CA 1
ATOM 1640 C C . ASP A 1 202 ? -26.788 29.080 59.836 1.00 41.59 202 ASP A C 1
ATOM 1642 O O . ASP A 1 202 ? -27.645 29.932 59.581 1.00 41.59 202 ASP A O 1
ATOM 1646 N N . THR A 1 203 ? -26.900 28.265 60.887 1.00 38.91 203 THR A N 1
ATOM 1647 C CA . THR A 1 203 ? -27.821 28.524 62.001 1.00 38.91 203 THR A CA 1
ATOM 1648 C C . THR A 1 203 ? -27.044 28.810 63.277 1.00 38.91 203 THR A C 1
ATOM 1650 O O . THR A 1 203 ? -26.177 28.058 63.709 1.00 38.91 203 THR A O 1
ATOM 1653 N N . ARG A 1 204 ? -27.391 29.960 63.848 1.00 43.34 204 ARG A N 1
ATOM 1654 C CA . ARG A 1 204 ? -26.829 30.624 65.020 1.00 43.34 204 ARG A CA 1
ATOM 1655 C C . ARG A 1 204 ? -26.780 29.766 66.294 1.00 43.34 204 ARG A C 1
ATOM 1657 O O . ARG A 1 204 ? -27.755 29.118 66.649 1.00 43.34 204 ARG A O 1
ATOM 1664 N N . SER A 1 205 ? -25.698 30.008 67.041 1.00 44.06 205 SER A N 1
ATOM 1665 C CA . SER A 1 205 ? -25.605 30.122 68.508 1.00 44.06 205 SER A CA 1
ATOM 1666 C C . SER A 1 205 ? -25.885 28.891 69.376 1.00 44.06 205 SER A C 1
ATOM 1668 O O . SER A 1 205 ? -27.029 28.518 69.596 1.00 44.06 205 SER A O 1
ATOM 1670 N N . SER A 1 206 ? -24.837 28.401 70.049 1.00 41.66 206 SER A N 1
ATOM 1671 C CA . SER A 1 206 ? -24.903 27.846 71.411 1.00 41.66 206 SER A CA 1
ATOM 1672 C C . SER A 1 206 ? -23.517 27.897 72.061 1.00 41.66 206 SER A C 1
ATOM 1674 O O . SER A 1 206 ? -22.574 27.259 71.609 1.00 41.66 206 SER A O 1
ATOM 1676 N N . THR A 1 207 ? -23.403 28.704 73.108 1.00 42.09 207 THR A N 1
ATOM 1677 C CA . THR A 1 207 ? -22.266 28.817 74.026 1.00 42.09 207 THR A CA 1
ATOM 1678 C C . THR A 1 207 ? -22.322 27.725 75.094 1.00 42.09 207 THR A C 1
ATOM 1680 O O . THR A 1 207 ? -23.365 27.601 75.733 1.00 42.09 207 THR A O 1
ATOM 1683 N N . CYS A 1 208 ? -21.208 27.061 75.410 1.00 33.84 208 CYS A N 1
ATOM 1684 C CA . CYS A 1 208 ? -20.836 26.754 76.797 1.00 33.84 208 CYS A CA 1
ATOM 1685 C C . CYS A 1 208 ? -19.373 26.303 76.913 1.00 33.84 208 CYS A C 1
ATOM 1687 O O . CYS A 1 208 ? -18.775 25.749 75.999 1.00 33.84 208 CYS A O 1
ATOM 1689 N N . SER A 1 209 ? -18.821 26.671 78.061 1.00 38.34 209 SER A N 1
ATOM 1690 C CA . SER A 1 209 ? -17.424 26.661 78.471 1.00 38.34 209 SER A CA 1
ATOM 1691 C C . SER A 1 209 ? -16.987 25.309 79.042 1.00 38.34 209 SER A C 1
ATOM 1693 O O . SER A 1 209 ? -17.831 24.559 79.529 1.00 38.34 209 SER A O 1
ATOM 1695 N N . SER A 1 210 ? -15.663 25.124 79.101 1.00 39.25 210 SER A N 1
ATOM 1696 C CA . SER A 1 210 ? -14.866 24.635 80.245 1.00 39.25 210 SER A CA 1
ATOM 1697 C C . SER A 1 210 ? -14.003 23.396 79.999 1.00 39.25 210 SER A C 1
ATOM 1699 O O . SER A 1 210 ? -14.441 22.418 79.407 1.00 39.25 210 SER A O 1
ATOM 1701 N N . GLY A 1 211 ? -12.790 23.459 80.556 1.00 33.06 211 GLY A N 1
ATOM 1702 C CA . GLY A 1 211 ? -12.163 22.297 81.177 1.00 33.06 211 GLY A CA 1
ATOM 1703 C C . GLY A 1 211 ? -10.973 21.719 80.436 1.00 33.06 211 GLY A C 1
ATOM 1704 O O . GLY A 1 211 ? -11.098 20.759 79.690 1.00 33.06 211 GLY A O 1
ATOM 1705 N N . GLU A 1 212 ? -9.816 22.306 80.705 1.00 40.12 212 GLU A N 1
ATOM 1706 C CA . GLU A 1 212 ? -8.521 21.634 80.740 1.00 40.12 212 GLU A CA 1
ATOM 1707 C C . GLU A 1 212 ? -8.564 20.246 81.413 1.00 40.12 212 GLU A C 1
ATOM 1709 O O . GLU A 1 212 ? -9.153 20.101 82.478 1.00 40.12 212 GLU A O 1
ATOM 1714 N N . ASP A 1 213 ? -7.885 19.254 80.830 1.00 37.91 213 ASP A N 1
ATOM 1715 C CA . ASP A 1 213 ? -7.222 18.208 81.614 1.00 37.91 213 ASP A CA 1
ATOM 1716 C C . ASP A 1 213 ? -6.058 17.594 80.824 1.00 37.91 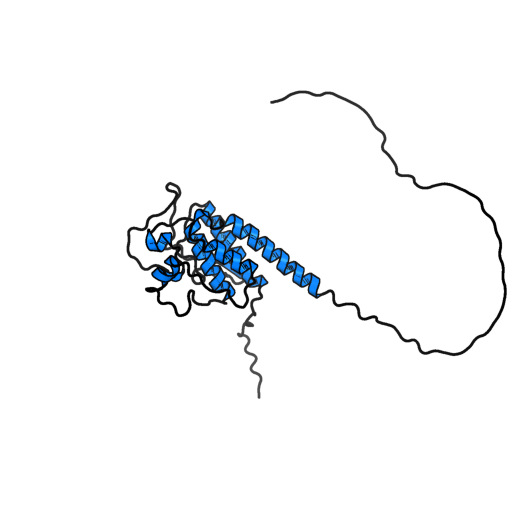213 ASP A C 1
ATOM 1718 O O . ASP A 1 213 ? -6.215 16.951 79.785 1.00 37.91 213 ASP A O 1
ATOM 1722 N N . SER A 1 214 ? -4.853 17.850 81.333 1.00 43.66 214 SER A N 1
ATOM 1723 C CA . SER A 1 214 ? -3.609 17.191 80.947 1.00 43.66 214 SER A CA 1
ATOM 1724 C C . SER A 1 214 ? -3.375 16.002 81.868 1.00 43.66 214 SER A C 1
ATOM 1726 O O . SER A 1 214 ? -3.343 16.184 83.082 1.00 43.66 214 SER A O 1
ATOM 1728 N N . VAL A 1 215 ? -3.082 14.820 81.318 1.00 42.88 215 VAL A N 1
ATOM 1729 C CA . VAL A 1 215 ? -2.434 13.742 82.079 1.00 42.88 215 VAL A CA 1
ATOM 1730 C C . VAL A 1 215 ? -1.337 13.110 81.220 1.00 42.88 215 VAL A C 1
ATOM 1732 O O . VAL A 1 215 ? -1.597 12.454 80.216 1.00 42.88 215 VAL A O 1
ATOM 1735 N N . PHE A 1 216 ? -0.090 13.359 81.618 1.00 37.25 216 PHE A N 1
ATOM 1736 C CA . PHE A 1 216 ? 1.112 12.650 81.172 1.00 37.25 216 PHE A CA 1
ATOM 1737 C C . PHE A 1 216 ? 1.004 11.147 81.464 1.00 37.25 216 PHE A C 1
ATOM 1739 O O . PHE A 1 216 ? 0.507 10.784 82.528 1.00 37.25 216 PHE A O 1
ATOM 1746 N N . SER A 1 217 ? 1.603 10.296 80.620 1.00 42.62 217 SER A N 1
ATOM 1747 C CA . SER A 1 217 ? 2.680 9.361 81.019 1.00 42.62 217 SER A CA 1
ATOM 1748 C C . SER A 1 217 ? 3.216 8.566 79.822 1.00 42.62 217 SER A C 1
ATOM 1750 O O . SER A 1 217 ? 2.456 7.998 79.044 1.00 42.62 217 SER A O 1
ATOM 1752 N N . HIS A 1 218 ? 4.545 8.526 79.706 1.00 40.12 218 HIS A N 1
ATOM 1753 C CA . HIS A 1 218 ? 5.300 7.566 78.903 1.00 40.12 218 HIS A CA 1
ATOM 1754 C C . HIS A 1 218 ? 5.149 6.150 79.472 1.00 40.12 218 HIS A C 1
ATOM 1756 O O . HIS A 1 218 ? 5.271 5.998 80.683 1.00 40.12 218 HIS A O 1
ATOM 1762 N N . ASP A 1 219 ? 5.040 5.133 78.612 1.00 35.56 219 ASP A N 1
ATOM 1763 C CA . ASP A 1 219 ? 5.962 3.993 78.683 1.00 35.56 219 ASP A CA 1
ATOM 1764 C C . ASP A 1 219 ? 6.041 3.231 77.351 1.00 35.56 219 ASP A C 1
ATOM 1766 O O . ASP A 1 219 ? 5.126 3.254 76.527 1.00 35.56 219 ASP A O 1
ATOM 1770 N N . ALA A 1 220 ? 7.198 2.610 77.152 1.00 36.88 220 ALA A N 1
ATOM 1771 C CA . ALA A 1 220 ? 7.627 1.849 75.999 1.00 36.88 220 ALA A CA 1
ATOM 1772 C C . ALA A 1 220 ? 7.022 0.436 75.970 1.00 36.88 220 ALA A C 1
ATOM 1774 O O . ALA A 1 220 ? 6.892 -0.233 76.990 1.00 36.88 220 ALA A O 1
ATOM 1775 N N . GLY A 1 221 ? 6.748 -0.062 74.767 1.00 31.33 221 GLY A N 1
ATOM 1776 C CA . GLY A 1 221 ? 6.390 -1.457 74.535 1.00 31.33 221 GLY A CA 1
ATOM 1777 C C . GLY A 1 221 ? 6.443 -1.760 73.047 1.00 31.33 221 GLY A C 1
ATOM 1778 O O . GLY A 1 221 ? 5.618 -1.273 72.283 1.00 31.33 221 GLY A O 1
ATOM 1779 N N . ALA A 1 222 ? 7.474 -2.493 72.640 1.00 36.72 222 ALA A N 1
ATOM 1780 C CA . ALA A 1 222 ? 7.671 -2.984 71.286 1.00 36.72 222 ALA A CA 1
ATOM 1781 C C . ALA A 1 222 ? 6.517 -3.902 70.845 1.00 36.72 222 ALA A C 1
ATOM 1783 O O . ALA A 1 222 ? 6.014 -4.654 71.671 1.00 36.72 222 ALA A O 1
ATOM 1784 N N . GLU A 1 223 ? 6.146 -3.859 69.559 1.00 35.59 223 GLU A N 1
ATOM 1785 C CA . GLU A 1 223 ? 6.096 -5.023 68.650 1.00 35.59 223 GLU A CA 1
ATOM 1786 C C . GLU A 1 223 ? 5.368 -4.702 67.324 1.00 35.59 223 GLU A C 1
ATOM 1788 O O . GLU A 1 223 ? 4.167 -4.466 67.277 1.00 35.59 223 GLU A O 1
ATOM 1793 N N . GLU A 1 224 ? 6.113 -4.773 66.221 1.00 40.72 224 GLU A N 1
ATOM 1794 C CA . GLU A 1 224 ? 5.661 -5.221 64.893 1.00 40.72 224 GLU A CA 1
ATOM 1795 C C . GLU A 1 224 ? 6.767 -6.166 64.370 1.00 40.72 224 GLU A C 1
ATOM 1797 O O . GLU A 1 224 ? 7.922 -6.006 64.783 1.00 40.72 224 GLU A O 1
ATOM 1802 N N . PRO A 1 225 ? 6.550 -7.046 63.373 1.00 41.69 225 PRO A N 1
ATOM 1803 C CA . PRO A 1 225 ? 5.342 -7.762 62.946 1.00 41.69 225 PRO A CA 1
ATOM 1804 C C . PRO A 1 225 ? 5.615 -9.290 62.796 1.00 41.69 225 PRO A C 1
ATOM 1806 O O . PRO A 1 225 ? 6.753 -9.714 62.597 1.00 41.69 225 PRO A O 1
ATOM 1809 N N . CYS A 1 226 ? 4.594 -10.159 62.812 1.00 39.59 226 CYS A N 1
ATOM 1810 C CA . CYS A 1 226 ? 4.784 -11.604 62.566 1.00 39.59 226 CYS A CA 1
ATOM 1811 C C . CYS A 1 226 ? 4.288 -12.048 61.176 1.00 39.59 226 CYS A C 1
ATOM 1813 O O . CYS A 1 226 ? 3.092 -12.199 60.943 1.00 39.59 226 CYS A O 1
ATOM 1815 N N . LEU A 1 227 ? 5.238 -12.329 60.274 1.00 44.59 227 LEU A N 1
ATOM 1816 C CA . LEU A 1 227 ? 5.061 -13.148 59.064 1.00 44.59 227 LEU A CA 1
ATOM 1817 C C . LEU A 1 227 ? 5.365 -14.627 59.385 1.00 44.59 227 LEU A C 1
ATOM 1819 O O . LEU A 1 227 ? 6.412 -14.897 59.980 1.00 44.59 227 LEU A O 1
ATOM 1823 N N . PRO A 1 228 ? 4.568 -15.611 58.931 1.00 41.97 228 PRO A N 1
ATOM 1824 C CA . PRO A 1 228 ? 4.943 -17.019 59.054 1.00 41.97 228 PRO A CA 1
ATOM 1825 C C . PRO A 1 228 ? 5.940 -17.450 57.963 1.00 41.97 228 PRO A C 1
ATOM 1827 O O . PRO A 1 228 ? 5.688 -17.272 56.771 1.00 41.97 228 PRO A O 1
ATOM 1830 N N . LYS A 1 229 ? 7.048 -18.090 58.365 1.00 43.22 229 LYS A N 1
ATOM 1831 C CA . LYS A 1 229 ? 7.917 -18.902 57.492 1.00 43.22 229 LYS A CA 1
ATOM 1832 C C . LYS A 1 229 ? 7.712 -20.402 57.756 1.00 43.22 229 LYS A C 1
ATOM 1834 O O . LYS A 1 229 ? 7.537 -20.825 58.892 1.00 43.22 229 LYS A O 1
ATOM 1839 N N . PHE A 1 230 ? 7.760 -21.151 56.652 1.00 42.31 230 PHE A N 1
ATOM 1840 C CA . PHE A 1 230 ? 7.652 -22.605 56.442 1.00 42.31 230 PHE A CA 1
ATOM 1841 C C . PHE A 1 230 ? 8.460 -23.512 57.389 1.00 42.31 230 PHE A C 1
ATOM 1843 O O . PHE A 1 230 ? 9.516 -23.093 57.865 1.00 42.31 230 PHE A O 1
ATOM 1850 N N . PRO A 1 231 ? 8.104 -24.813 57.486 1.00 51.28 231 PRO A N 1
ATOM 1851 C CA . PRO A 1 231 ? 9.045 -25.870 57.830 1.00 51.28 231 PRO A CA 1
ATOM 1852 C C . PRO A 1 231 ? 9.578 -26.661 56.607 1.00 51.28 231 PRO A C 1
ATOM 1854 O O . PRO A 1 231 ? 8.938 -26.691 55.551 1.00 51.28 231 PRO A O 1
ATOM 1857 N N . PRO A 1 232 ? 10.752 -27.311 56.749 1.00 51.38 232 PRO A N 1
ATOM 1858 C CA . PRO A 1 232 ? 11.521 -27.937 55.671 1.00 51.38 232 PRO A CA 1
ATOM 1859 C C . PRO A 1 232 ? 11.389 -29.475 55.651 1.00 51.38 232 PRO A C 1
ATOM 1861 O O . PRO A 1 232 ? 10.983 -30.063 56.647 1.00 51.38 232 PRO A O 1
ATOM 1864 N N . HIS A 1 233 ? 11.823 -30.135 54.564 1.00 38.78 233 HIS A N 1
ATOM 1865 C CA . HIS A 1 233 ? 12.934 -31.105 54.620 1.00 38.78 233 HIS A CA 1
ATOM 1866 C C . HIS A 1 233 ? 13.316 -31.754 53.267 1.00 38.78 233 HIS A C 1
ATOM 1868 O O . HIS A 1 233 ? 12.505 -32.361 52.579 1.00 38.78 233 HIS A O 1
ATOM 1874 N N . SER A 1 234 ? 14.627 -31.657 53.001 1.00 37.66 234 SER A N 1
ATOM 1875 C CA . SER A 1 234 ? 15.590 -32.679 52.539 1.00 37.66 234 SER A CA 1
ATOM 1876 C C . SER A 1 234 ? 15.550 -33.313 51.135 1.00 37.66 234 SER A C 1
ATOM 1878 O O . SER A 1 234 ? 14.777 -34.216 50.849 1.00 37.66 234 SER A O 1
ATOM 1880 N N . ASN A 1 235 ? 16.620 -32.959 50.409 1.00 35.16 235 ASN A N 1
ATOM 1881 C CA . ASN A 1 235 ? 17.639 -33.820 49.785 1.00 35.16 235 ASN A CA 1
ATOM 1882 C C . ASN A 1 235 ? 17.281 -34.712 48.585 1.00 35.16 235 ASN A C 1
ATOM 1884 O O . ASN A 1 235 ? 16.749 -35.802 48.737 1.00 35.16 235 ASN A O 1
ATOM 1888 N N . GLY A 1 236 ? 17.921 -34.386 47.454 1.00 34.38 236 GLY A N 1
ATOM 1889 C CA . GLY A 1 236 ? 19.039 -35.230 47.019 1.00 34.38 236 GLY A CA 1
ATOM 1890 C C . GLY A 1 236 ? 19.086 -35.632 45.542 1.00 34.38 236 GLY A C 1
ATOM 1891 O O . GLY A 1 236 ? 18.231 -36.356 45.061 1.00 34.38 236 GLY A O 1
ATOM 1892 N N . ALA A 1 237 ? 20.213 -35.270 44.917 1.00 39.34 237 ALA A N 1
ATOM 1893 C CA . ALA A 1 237 ? 20.888 -35.942 43.797 1.00 39.34 237 ALA A CA 1
ATOM 1894 C C . ALA A 1 237 ? 20.390 -35.721 42.347 1.00 39.34 237 ALA A C 1
ATOM 1896 O O . ALA A 1 237 ? 19.596 -36.461 41.784 1.00 39.34 237 ALA A O 1
ATOM 1897 N N . ALA A 1 238 ? 20.995 -34.703 41.729 1.00 42.00 238 ALA A N 1
ATOM 1898 C CA . ALA A 1 238 ? 21.761 -34.727 40.475 1.00 42.00 238 ALA A CA 1
ATOM 1899 C C . ALA A 1 238 ? 21.711 -35.980 39.556 1.00 42.00 238 ALA A C 1
ATOM 1901 O O . ALA A 1 238 ? 21.931 -37.091 40.026 1.00 42.00 238 ALA A O 1
ATOM 1902 N N . ILE A 1 239 ? 21.661 -35.759 38.223 1.00 39.09 239 ILE A N 1
ATOM 1903 C CA . ILE A 1 239 ? 22.722 -36.082 37.222 1.00 39.09 239 ILE A CA 1
ATOM 1904 C C . ILE A 1 239 ? 22.182 -36.243 35.767 1.00 39.09 239 ILE A C 1
ATOM 1906 O O . ILE A 1 239 ? 21.268 -37.011 35.507 1.00 39.09 239 ILE A O 1
ATOM 1910 N N . LYS A 1 240 ? 22.920 -35.602 34.833 1.00 38.66 240 LYS A N 1
ATOM 1911 C CA . LYS A 1 240 ? 23.171 -35.855 33.381 1.00 38.66 240 LYS A CA 1
ATOM 1912 C C . LYS A 1 240 ? 22.129 -35.549 32.286 1.00 38.66 240 LYS A C 1
ATOM 1914 O O . LYS A 1 240 ? 21.202 -36.302 32.034 1.00 38.66 240 LYS A O 1
ATOM 1919 N N . LYS A 1 241 ? 22.516 -34.544 31.484 1.00 39.66 241 LYS A N 1
ATOM 1920 C CA . LYS A 1 241 ? 22.831 -34.597 30.035 1.00 39.66 241 LYS A CA 1
ATOM 1921 C C . LYS A 1 241 ? 22.226 -35.754 29.216 1.00 39.6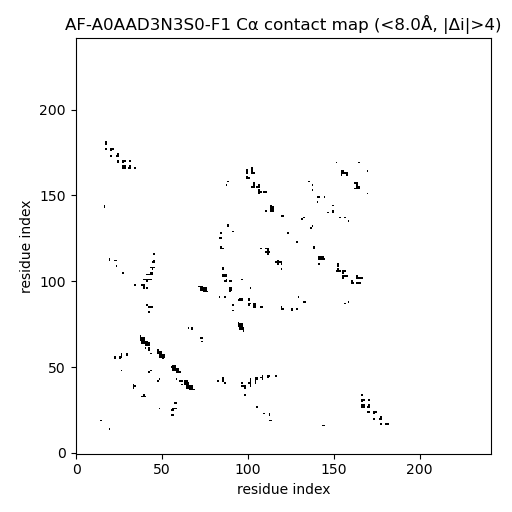6 241 LYS A C 1
ATOM 1923 O O . LYS A 1 241 ? 22.717 -36.881 29.303 1.00 39.66 241 LYS A O 1
ATOM 1928 N N . ARG A 1 242 ? 21.406 -35.384 28.234 1.00 48.06 242 ARG A N 1
ATOM 1929 C CA . ARG A 1 242 ? 21.705 -35.555 26.804 1.00 48.06 242 ARG A CA 1
ATOM 1930 C 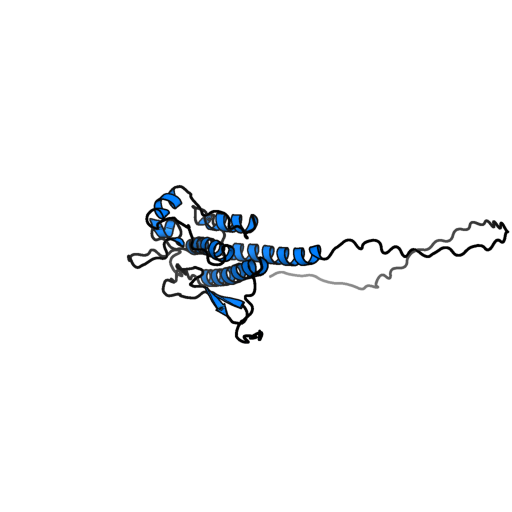C . ARG A 1 242 ? 21.051 -34.434 26.014 1.00 48.06 242 ARG A C 1
ATOM 1932 O O . ARG A 1 242 ? 19.967 -34.000 26.452 1.00 48.06 242 ARG A O 1
#

InterPro domains:
  IPR000719 Protein kinase domain [PS50011] (1-187)
  IPR001245 Serine-threonine/tyrosine-protein kinase, catalytic domain [PF07714] (13-174)
  IPR001245 Serine-threonine/tyrosine-protein kinase, catalytic domain [PR00109] (33-51)
  IPR001245 Serine-threonine/tyrosine-protein kinase, catalytic domain [PR00109] (82-92)
  IPR001245 Serine-threonine/tyrosine-protein kinase, catalytic domain [PR00109] (101-123)
  IPR001245 Serine-threonine/tyrosine-protein kinase, catalytic domain [PR00109] (145-167)
  IPR008266 Tyrosine-protein kinase, active site [PS00109] (39-51)
  IPR011009 Protein kinase-like domain superfamily [SSF56112] (14-208)
  IPR020635 Tyrosine-protein kinase, catalytic domain [SM00219] (1-174)
  IPR050122 Receptor Tyrosine Kinase [PTHR24416] (13-185)

Radius of gyration: 32.66 Å; Cα contacts (8 Å, |Δi|>4): 230; chains: 1; bounding box: 69×67×104 Å

Mean predicted aligned error: 14.75 Å

pLDDT: mean 79.32, std 23.64, range [31.33, 98.94]